Protein AF-A0A350C0P3-F1 (afdb_monomer)

Structure (mmCIF, N/CA/C/O backbone):
data_AF-A0A350C0P3-F1
#
_entry.id   AF-A0A350C0P3-F1
#
loop_
_atom_site.group_PDB
_atom_site.id
_atom_site.type_symbol
_atom_site.label_atom_id
_atom_site.label_alt_id
_atom_site.label_comp_id
_atom_site.label_asym_id
_atom_site.label_entity_id
_atom_site.label_seq_id
_atom_site.pdbx_PDB_ins_code
_atom_site.Cartn_x
_atom_site.Cartn_y
_atom_site.Cartn_z
_atom_site.occupancy
_atom_site.B_iso_or_equiv
_atom_site.auth_seq_id
_atom_site.auth_comp_id
_atom_site.auth_asym_id
_atom_site.auth_atom_id
_atom_site.pdbx_PDB_model_num
ATOM 1 N N . SER A 1 1 ? 28.991 -7.864 -13.607 1.00 56.03 1 SER A N 1
ATOM 2 C CA . SER A 1 1 ? 28.189 -8.513 -14.658 1.00 56.03 1 SER A CA 1
ATOM 3 C C . SER A 1 1 ? 27.712 -7.435 -15.604 1.00 56.03 1 SER A C 1
ATOM 5 O O . SER A 1 1 ? 27.526 -6.303 -15.174 1.00 56.03 1 SER A O 1
ATOM 7 N N . VAL A 1 2 ? 27.603 -7.758 -16.884 1.00 75.19 2 VAL A N 1
ATOM 8 C CA . VAL A 1 2 ? 26.940 -6.905 -17.870 1.00 75.19 2 VAL A CA 1
ATOM 9 C C . VAL A 1 2 ? 25.458 -7.288 -17.847 1.00 75.19 2 VAL A C 1
ATOM 11 O O . VAL A 1 2 ? 25.160 -8.467 -17.668 1.00 75.19 2 VAL A O 1
ATOM 14 N N . PHE A 1 3 ? 24.547 -6.317 -17.932 1.00 84.81 3 PHE A N 1
ATOM 15 C CA . PHE A 1 3 ? 23.130 -6.620 -18.132 1.00 84.81 3 PHE A CA 1
ATOM 16 C C . PHE A 1 3 ? 22.955 -7.068 -19.587 1.00 84.81 3 PHE A C 1
ATOM 18 O O . PHE A 1 3 ? 23.302 -6.320 -20.495 1.00 84.81 3 PHE A O 1
ATOM 25 N N . ASP A 1 4 ? 22.512 -8.304 -19.780 1.00 87.44 4 ASP A N 1
ATOM 26 C CA . ASP A 1 4 ? 22.190 -8.919 -21.070 1.00 87.44 4 ASP A CA 1
ATOM 27 C C . ASP A 1 4 ? 20.901 -9.715 -20.845 1.00 87.44 4 ASP A C 1
ATOM 29 O O . ASP A 1 4 ? 20.909 -10.798 -20.259 1.00 87.44 4 ASP A O 1
ATOM 33 N N . LYS A 1 5 ? 19.773 -9.089 -21.176 1.00 87.81 5 LYS A N 1
ATOM 34 C CA . LYS A 1 5 ? 18.419 -9.628 -21.042 1.00 87.81 5 LYS A CA 1
ATOM 35 C C . LYS A 1 5 ? 18.163 -10.718 -22.076 1.00 87.81 5 LYS A C 1
ATOM 37 O O . LYS A 1 5 ? 17.387 -11.628 -21.812 1.00 87.81 5 LYS A O 1
ATOM 42 N N . SER A 1 6 ? 18.770 -10.593 -23.255 1.00 84.44 6 SER A N 1
ATOM 43 C CA . SER A 1 6 ? 18.551 -11.499 -24.386 1.00 84.44 6 SER A CA 1
ATOM 44 C C . SER A 1 6 ? 19.429 -12.754 -24.370 1.00 84.44 6 SER A C 1
ATOM 46 O O . SER A 1 6 ? 19.166 -13.675 -25.142 1.00 84.44 6 SER A O 1
ATOM 48 N N . ASP A 1 7 ? 20.445 -12.787 -23.500 1.00 84.19 7 ASP A N 1
ATOM 49 C CA . ASP A 1 7 ? 21.479 -13.829 -23.430 1.00 84.19 7 ASP A CA 1
ATOM 50 C C . ASP A 1 7 ? 22.204 -14.021 -24.781 1.00 84.19 7 ASP A C 1
ATOM 52 O O . ASP A 1 7 ? 22.599 -15.125 -25.163 1.00 84.19 7 ASP A O 1
ATOM 56 N N . ASP A 1 8 ? 22.363 -12.932 -25.547 1.00 86.62 8 ASP A N 1
ATOM 57 C CA . ASP A 1 8 ? 23.000 -12.946 -26.871 1.00 86.62 8 ASP A CA 1
ATOM 58 C C . ASP A 1 8 ? 24.514 -12.653 -26.817 1.00 86.62 8 ASP A C 1
ATOM 60 O O . ASP A 1 8 ? 25.209 -12.663 -27.844 1.00 86.62 8 ASP A O 1
ATOM 64 N N . GLY A 1 9 ? 25.036 -12.407 -25.613 1.00 86.19 9 GLY A N 1
ATOM 65 C CA . GLY A 1 9 ? 26.424 -12.077 -25.334 1.00 86.19 9 GLY A CA 1
ATOM 66 C C . GLY A 1 9 ? 26.769 -10.601 -25.545 1.00 86.19 9 GLY A C 1
ATOM 67 O O . GLY A 1 9 ? 27.950 -10.243 -25.434 1.00 86.19 9 GLY A O 1
ATOM 68 N N . LYS A 1 10 ? 25.797 -9.737 -25.865 1.00 85.94 10 LYS A N 1
ATOM 69 C CA . LYS A 1 10 ? 25.976 -8.285 -25.977 1.00 85.94 10 LYS A CA 1
ATOM 70 C C . LYS A 1 10 ? 25.394 -7.577 -24.761 1.00 85.94 10 LYS A C 1
ATOM 72 O O . LYS A 1 10 ? 24.402 -7.971 -24.172 1.00 85.94 10 LYS A O 1
ATOM 77 N N . ALA A 1 11 ? 26.043 -6.477 -24.391 1.00 89.12 11 ALA A N 1
ATOM 78 C CA . ALA A 1 11 ? 25.538 -5.617 -23.336 1.00 89.12 11 ALA A CA 1
ATOM 79 C C . ALA A 1 11 ? 24.262 -4.901 -23.783 1.00 89.12 11 ALA A C 1
ATOM 81 O O . ALA A 1 11 ? 24.315 -4.102 -24.721 1.00 89.12 11 ALA A O 1
ATOM 82 N N . ASP A 1 12 ? 23.175 -5.103 -23.049 1.00 91.62 12 ASP A N 1
ATOM 83 C CA . ASP A 1 12 ? 22.030 -4.212 -23.095 1.00 91.62 12 ASP A CA 1
ATOM 84 C C . ASP A 1 12 ? 22.348 -2.920 -22.345 1.00 91.62 12 ASP A C 1
ATOM 86 O O . ASP A 1 12 ? 23.027 -2.894 -21.311 1.00 91.62 12 ASP A O 1
ATOM 90 N N . THR A 1 13 ? 21.825 -1.820 -22.870 1.00 93.44 13 THR A N 1
ATOM 91 C CA . THR A 1 13 ? 21.931 -0.515 -22.233 1.00 93.44 13 THR A CA 1
ATOM 92 C C . THR A 1 13 ? 20.590 -0.144 -21.625 1.00 93.44 13 THR A C 1
ATOM 94 O O . THR A 1 13 ? 19.616 0.056 -22.346 1.00 93.44 13 THR A O 1
ATOM 97 N N . LEU A 1 14 ? 20.559 -0.024 -20.299 1.00 94.88 14 LEU A N 1
ATOM 98 C CA . LEU A 1 14 ? 19.376 0.355 -19.537 1.00 94.88 14 LEU A CA 1
ATOM 99 C C . LEU A 1 14 ? 19.651 1.646 -18.761 1.00 94.88 14 LEU A C 1
ATOM 101 O O . LEU A 1 14 ? 20.549 1.696 -17.918 1.00 94.88 14 LEU A O 1
ATOM 105 N N . TYR A 1 15 ? 18.854 2.678 -19.026 1.00 95.56 15 TYR A N 1
ATOM 106 C CA . TYR A 1 15 ? 18.882 3.939 -18.294 1.00 95.56 15 TYR A CA 1
ATOM 107 C C . TYR A 1 15 ? 17.533 4.218 -17.645 1.00 95.56 15 TYR A C 1
ATOM 109 O O . TYR A 1 15 ? 16.479 3.958 -18.223 1.00 95.56 15 TYR A O 1
ATOM 117 N N . LEU A 1 16 ? 17.579 4.834 -16.467 1.00 97.12 16 LEU A N 1
ATOM 118 C CA . LEU A 1 16 ? 16.422 5.457 -15.847 1.00 97.12 16 LEU A CA 1
ATOM 119 C C . LEU A 1 16 ? 16.788 6.874 -15.425 1.00 97.12 16 LEU A C 1
ATOM 121 O O . LEU A 1 16 ? 17.809 7.086 -14.770 1.00 97.12 16 LEU A O 1
ATOM 125 N N . TYR A 1 17 ? 15.964 7.846 -15.806 1.00 97.06 17 TYR A N 1
ATOM 126 C CA . TYR A 1 17 ? 16.177 9.245 -15.448 1.00 97.06 17 TYR A CA 1
ATOM 127 C C . TYR A 1 17 ? 14.860 9.997 -15.260 1.00 97.06 17 TYR A C 1
ATOM 129 O O . TYR A 1 17 ? 13.889 9.794 -15.990 1.00 97.06 17 TYR A O 1
ATOM 137 N N . GLY A 1 18 ? 14.847 10.888 -14.270 1.00 96.50 18 GLY A N 1
ATOM 138 C CA . GLY A 1 18 ? 13.780 11.858 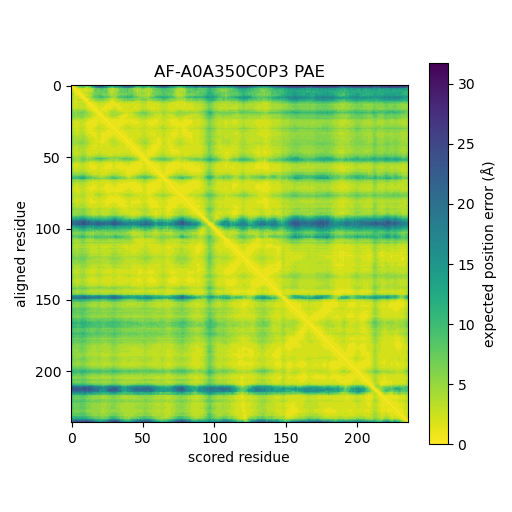-14.044 1.00 96.50 18 GLY A CA 1
ATOM 139 C C . GLY A 1 18 ? 14.079 13.199 -14.713 1.00 96.50 18 GLY A C 1
ATOM 140 O O . GLY A 1 18 ? 15.200 13.445 -15.159 1.00 96.50 18 GLY A O 1
ATOM 141 N N . ASN A 1 19 ? 13.086 14.083 -14.791 1.00 94.31 19 ASN A N 1
ATOM 142 C CA . ASN A 1 19 ? 13.316 15.488 -15.128 1.00 94.31 19 ASN A CA 1
ATOM 143 C C . ASN A 1 19 ? 13.421 16.371 -13.876 1.00 94.31 19 ASN A C 1
ATOM 145 O O . ASN A 1 19 ? 12.895 16.033 -12.822 1.00 94.31 19 ASN A O 1
ATOM 149 N N . ASP A 1 20 ? 14.004 17.560 -14.033 1.00 91.50 20 ASP A N 1
ATOM 150 C CA . ASP A 1 20 ? 14.189 18.527 -12.937 1.00 91.50 20 ASP A CA 1
ATOM 151 C C . ASP A 1 20 ? 12.878 19.014 -12.298 1.00 91.50 20 ASP A C 1
ATOM 153 O O . ASP A 1 20 ? 12.891 19.577 -11.209 1.00 91.50 20 ASP A O 1
ATOM 157 N N . LYS A 1 21 ? 11.740 18.837 -12.982 1.00 94.25 21 LYS A N 1
ATOM 158 C CA . LYS A 1 21 ? 10.421 19.212 -12.455 1.00 94.25 21 LYS A CA 1
ATOM 159 C C . LYS A 1 21 ? 9.830 18.178 -11.498 1.00 94.25 21 LYS A C 1
ATOM 161 O O . LYS A 1 21 ? 8.831 18.498 -10.866 1.00 94.25 21 LYS A O 1
ATOM 166 N N . GLY A 1 22 ? 10.381 16.964 -11.444 1.00 95.38 22 GLY A N 1
ATOM 167 C CA . GLY A 1 22 ? 9.820 15.891 -10.625 1.00 95.38 22 GLY A CA 1
ATOM 168 C C . GLY A 1 22 ? 8.439 15.422 -11.093 1.00 95.38 22 GLY A C 1
ATOM 169 O O . GLY A 1 22 ? 7.614 15.053 -10.271 1.00 95.38 22 GLY A O 1
ATOM 170 N N . ASP A 1 23 ? 8.135 15.486 -12.397 1.00 97.00 23 ASP A N 1
ATOM 171 C CA . ASP A 1 23 ? 6.809 15.118 -12.942 1.00 97.00 23 ASP A CA 1
ATOM 172 C C . ASP A 1 23 ? 6.860 14.027 -14.028 1.00 97.00 23 ASP A C 1
ATOM 174 O O . ASP A 1 23 ? 5.839 13.648 -14.619 1.00 97.00 23 ASP A O 1
ATOM 178 N N . ARG A 1 24 ? 8.065 13.529 -14.326 1.00 97.44 24 ARG A N 1
ATOM 179 C CA . ARG A 1 24 ? 8.306 12.518 -15.352 1.00 97.44 24 ARG A CA 1
ATOM 180 C C . ARG A 1 24 ? 9.533 11.659 -15.060 1.00 97.44 24 ARG A C 1
ATOM 182 O O . ARG A 1 24 ? 10.626 12.199 -14.896 1.00 97.44 24 ARG A O 1
ATOM 189 N N . ILE A 1 25 ? 9.371 10.340 -15.151 1.00 98.38 25 ILE A N 1
ATOM 190 C CA . ILE A 1 25 ? 10.465 9.357 -15.191 1.00 98.38 25 ILE A CA 1
ATOM 191 C C . ILE A 1 25 ? 10.468 8.677 -16.563 1.00 98.38 25 ILE A C 1
ATOM 193 O O . ILE A 1 25 ? 9.419 8.417 -17.150 1.00 98.38 25 ILE A O 1
ATOM 197 N N . THR A 1 26 ? 11.656 8.460 -17.123 1.00 98.50 26 THR A N 1
ATOM 198 C CA . THR A 1 26 ? 11.857 7.745 -18.388 1.00 98.50 26 THR A CA 1
ATOM 199 C C . THR A 1 26 ? 12.719 6.517 -18.149 1.00 98.50 26 THR A C 1
ATOM 201 O O . THR A 1 26 ? 13.788 6.633 -17.551 1.00 98.50 26 THR A O 1
ATOM 204 N N . VAL A 1 27 ? 12.252 5.370 -18.639 1.00 98.44 27 VAL A N 1
ATOM 205 C CA . VAL A 1 27 ? 13.041 4.141 -18.771 1.00 98.44 27 VAL A CA 1
ATOM 206 C C . VAL A 1 27 ? 13.432 3.998 -20.231 1.00 98.44 27 VAL A C 1
ATOM 208 O O . VAL A 1 27 ? 12.575 4.086 -21.109 1.00 98.44 27 VAL A O 1
ATOM 211 N N . GLU A 1 28 ? 14.721 3.813 -20.485 1.00 97.88 28 GLU A N 1
ATOM 212 C CA . GLU A 1 28 ? 15.280 3.657 -21.822 1.00 97.88 28 GLU A CA 1
ATOM 213 C C . GLU A 1 28 ? 16.064 2.349 -21.910 1.00 97.88 28 GLU A C 1
ATOM 215 O O . GLU A 1 28 ? 17.042 2.173 -21.183 1.00 97.88 28 GLU A O 1
ATOM 220 N N . LEU A 1 29 ? 15.630 1.452 -22.795 1.00 97.19 29 LEU A N 1
ATOM 221 C CA . LEU A 1 29 ? 16.256 0.163 -23.077 1.00 97.19 29 LEU A CA 1
ATOM 222 C C . LEU A 1 29 ? 16.726 0.171 -24.531 1.00 97.19 29 LEU A C 1
ATOM 224 O O . LEU A 1 29 ? 15.917 0.297 -25.443 1.00 97.19 29 LEU A O 1
ATOM 228 N N . ASN A 1 30 ? 18.038 0.082 -24.758 1.00 95.44 30 ASN A N 1
ATOM 229 C CA . ASN A 1 30 ? 18.641 0.042 -26.098 1.00 95.44 30 ASN A CA 1
ATOM 230 C C . ASN A 1 30 ? 18.183 1.172 -27.050 1.00 95.44 30 ASN A C 1
ATOM 232 O O . ASN A 1 30 ? 18.171 1.009 -28.267 1.00 95.44 30 ASN A O 1
ATOM 236 N N . GLY A 1 31 ? 17.841 2.339 -26.492 1.00 96.19 31 GLY A N 1
ATOM 237 C CA . GLY A 1 31 ? 17.364 3.518 -27.225 1.00 96.19 31 GLY A CA 1
ATOM 238 C C . GLY A 1 31 ? 15.839 3.652 -27.311 1.00 96.19 31 GLY A C 1
ATOM 239 O O . GLY A 1 31 ? 15.352 4.760 -27.555 1.00 96.19 31 GLY A O 1
ATOM 240 N N . GLU A 1 32 ? 15.089 2.581 -27.042 1.00 98.06 32 GLU A N 1
ATOM 241 C CA . GLU A 1 32 ? 13.626 2.588 -26.942 1.00 98.06 32 GLU A CA 1
ATOM 242 C C . GLU A 1 32 ? 13.173 3.083 -25.567 1.00 98.06 32 GLU A C 1
ATOM 244 O O . GLU A 1 32 ? 13.842 2.837 -24.564 1.00 98.06 32 GLU A O 1
ATOM 249 N N . LYS A 1 33 ? 12.052 3.817 -25.498 1.00 98.19 33 LYS A N 1
ATOM 250 C CA . LYS A 1 33 ? 11.693 4.603 -24.301 1.00 98.19 33 LYS A CA 1
ATOM 251 C C . LYS A 1 33 ? 10.256 4.405 -23.845 1.00 98.19 33 LYS A C 1
ATOM 253 O O . LYS A 1 33 ? 9.324 4.513 -24.635 1.00 98.19 33 LYS A O 1
ATOM 258 N N . ALA A 1 34 ? 10.095 4.302 -22.531 1.00 98.56 34 ALA A N 1
ATOM 259 C CA . ALA A 1 34 ? 8.829 4.410 -21.824 1.00 98.56 34 ALA A CA 1
ATOM 260 C C . ALA A 1 34 ? 8.848 5.652 -20.943 1.00 98.56 34 ALA A C 1
ATOM 262 O O . ALA A 1 34 ? 9.838 5.928 -20.264 1.00 98.56 34 ALA A O 1
ATOM 263 N N . VAL A 1 35 ? 7.743 6.392 -20.922 1.00 98.50 35 VAL A N 1
ATOM 264 C CA . VAL A 1 35 ? 7.625 7.627 -20.145 1.00 98.50 35 VAL A CA 1
ATOM 265 C C . VAL A 1 35 ? 6.449 7.519 -19.186 1.00 98.50 35 VAL A C 1
ATOM 267 O O . VAL A 1 35 ? 5.298 7.550 -19.618 1.00 98.50 35 VAL A O 1
ATOM 270 N N . GLY A 1 36 ? 6.739 7.469 -17.888 1.00 98.19 36 GLY A N 1
ATOM 271 C CA . GLY A 1 36 ? 5.747 7.651 -16.835 1.00 98.19 36 GLY A CA 1
ATOM 272 C C . GLY A 1 36 ? 5.627 9.123 -16.450 1.00 98.19 36 GLY A C 1
ATOM 273 O O . GLY A 1 36 ? 6.625 9.846 -16.383 1.00 98.19 36 GLY A O 1
ATOM 274 N N . ARG A 1 37 ? 4.396 9.591 -16.227 1.00 97.81 37 ARG A N 1
ATOM 275 C CA . ARG A 1 37 ? 4.091 10.971 -15.819 1.00 97.81 37 ARG A CA 1
ATOM 276 C C . ARG A 1 37 ? 3.338 10.959 -14.499 1.00 97.81 37 ARG A C 1
ATOM 278 O O . ARG A 1 37 ? 2.171 10.584 -14.465 1.00 97.81 37 ARG A O 1
ATOM 285 N N . PHE A 1 38 ? 4.025 11.350 -13.440 1.00 96.50 38 PHE A N 1
ATOM 286 C CA . PHE A 1 38 ? 3.539 11.380 -12.066 1.00 96.50 38 PHE A CA 1
ATOM 287 C C . PHE A 1 38 ? 4.499 12.237 -11.238 1.00 96.50 38 PHE A C 1
ATOM 289 O O . PHE A 1 38 ? 5.654 12.416 -11.625 1.00 96.50 38 PHE A O 1
ATOM 296 N N . ILE A 1 39 ? 4.013 12.776 -10.123 1.00 96.12 39 ILE A N 1
ATOM 297 C CA . ILE A 1 39 ? 4.804 13.638 -9.239 1.00 96.12 39 ILE A CA 1
ATOM 298 C C . ILE A 1 39 ? 5.762 12.779 -8.412 1.00 96.12 39 ILE A C 1
ATOM 300 O O . ILE A 1 39 ? 5.382 11.695 -7.981 1.00 96.12 39 ILE A O 1
ATOM 304 N N . PHE A 1 40 ? 6.985 13.250 -8.196 1.00 96.56 40 PHE A N 1
ATOM 305 C CA . PHE A 1 40 ? 7.958 12.683 -7.267 1.00 96.56 40 PHE A CA 1
ATOM 306 C C . PHE A 1 40 ? 8.981 13.750 -6.854 1.00 96.56 40 PHE A C 1
ATOM 308 O O . PHE A 1 40 ? 9.329 14.629 -7.640 1.00 96.56 40 PHE A O 1
ATOM 315 N N . ASN A 1 41 ? 9.518 13.622 -5.644 1.00 95.62 41 ASN A N 1
ATOM 316 C CA . ASN A 1 41 ? 10.611 14.453 -5.130 1.00 95.62 41 ASN A CA 1
ATOM 317 C C . ASN A 1 41 ? 11.972 13.760 -5.278 1.00 95.62 41 ASN A C 1
ATOM 319 O O . ASN A 1 41 ? 12.995 14.399 -5.520 1.00 95.62 41 ASN A O 1
ATOM 323 N N . GLY A 1 42 ? 11.984 12.434 -5.172 1.00 94.81 42 GLY A N 1
ATOM 324 C CA . GLY A 1 42 ? 13.147 11.583 -5.380 1.00 94.81 42 GLY A CA 1
ATOM 325 C C . GLY A 1 42 ? 12.713 10.205 -5.859 1.00 94.81 42 GLY A C 1
ATOM 326 O O . GLY A 1 42 ? 11.536 9.852 -5.773 1.00 94.81 42 GLY A O 1
ATOM 327 N N . PHE A 1 43 ? 13.652 9.427 -6.395 1.00 96.06 43 PHE A N 1
ATOM 328 C CA . PHE A 1 43 ? 13.359 8.068 -6.829 1.00 96.06 43 PHE A CA 1
ATOM 329 C C . PHE A 1 43 ? 14.541 7.120 -6.642 1.00 96.06 43 PHE A C 1
ATOM 331 O O . PHE A 1 43 ? 15.701 7.530 -6.694 1.00 96.06 43 PHE A O 1
ATOM 338 N N . MET A 1 44 ? 14.234 5.836 -6.478 1.00 95.00 44 MET A N 1
ATOM 339 C CA . MET A 1 44 ? 15.208 4.754 -6.430 1.00 95.00 44 MET A CA 1
ATOM 340 C C . MET A 1 44 ? 14.705 3.558 -7.253 1.00 95.00 44 MET A C 1
ATOM 342 O O . MET A 1 44 ? 13.629 3.032 -6.960 1.00 95.00 44 MET A O 1
ATOM 346 N N . PRO A 1 45 ? 15.441 3.145 -8.302 1.00 95.06 45 PRO A N 1
ATOM 347 C CA . PRO A 1 45 ? 15.029 2.053 -9.172 1.00 95.06 45 PRO A CA 1
ATOM 348 C C . PRO A 1 45 ? 15.477 0.685 -8.649 1.00 95.06 45 PRO A C 1
ATOM 350 O O . PRO A 1 45 ? 16.574 0.538 -8.109 1.00 95.06 45 PRO A O 1
ATOM 353 N N . TYR A 1 46 ? 14.661 -0.328 -8.917 1.00 94.38 46 TYR A N 1
ATOM 354 C CA . TYR A 1 46 ? 14.913 -1.729 -8.607 1.00 94.38 46 TYR A CA 1
ATOM 355 C C . TYR A 1 46 ? 14.592 -2.582 -9.827 1.00 94.38 46 TYR A C 1
ATOM 357 O O . TYR A 1 46 ? 13.483 -2.526 -10.356 1.00 94.38 46 TYR A O 1
ATOM 365 N N . LEU A 1 47 ? 15.567 -3.376 -10.266 1.00 93.88 47 LEU A N 1
ATOM 366 C CA . LEU A 1 47 ? 15.342 -4.403 -11.274 1.00 93.88 47 LEU A CA 1
ATOM 367 C C . LEU A 1 47 ? 14.694 -5.614 -10.602 1.00 93.88 47 LEU A C 1
ATOM 369 O O . LEU A 1 47 ? 15.286 -6.213 -9.705 1.00 93.88 47 LEU A O 1
ATOM 373 N N . VAL A 1 48 ? 13.503 -5.973 -11.060 1.00 94.38 48 VAL A N 1
ATOM 374 C CA . VAL A 1 48 ? 12.750 -7.140 -10.606 1.00 94.38 48 VAL A CA 1
ATOM 375 C C . VAL A 1 48 ? 12.760 -8.163 -11.735 1.00 94.38 48 VAL A C 1
ATOM 377 O O . VAL A 1 48 ? 12.329 -7.862 -12.846 1.00 94.38 48 VAL A O 1
ATOM 380 N N . ARG A 1 49 ? 13.275 -9.364 -11.457 1.00 92.81 49 ARG A N 1
ATOM 381 C CA . ARG A 1 49 ? 13.281 -10.487 -12.402 1.00 92.81 49 ARG A CA 1
ATOM 382 C C . ARG A 1 49 ? 12.461 -11.632 -11.832 1.00 92.81 49 ARG A C 1
ATOM 384 O O . ARG A 1 49 ? 12.879 -12.205 -10.831 1.00 92.81 49 ARG A O 1
ATOM 391 N N . THR A 1 50 ? 11.347 -11.973 -12.465 1.00 93.00 50 THR A N 1
ATOM 392 C CA . THR A 1 50 ? 10.487 -13.090 -12.056 1.00 93.00 50 THR A CA 1
ATOM 393 C C . THR A 1 50 ? 11.053 -14.438 -12.523 1.00 93.00 50 THR A C 1
ATOM 395 O O . THR A 1 50 ? 11.950 -14.512 -13.369 1.00 93.00 50 THR A O 1
ATOM 398 N N . ALA A 1 51 ? 10.562 -15.535 -11.936 1.00 88.81 51 ALA A N 1
ATOM 399 C CA . ALA A 1 51 ? 11.044 -16.888 -12.231 1.00 88.81 51 ALA A CA 1
ATOM 400 C C . ALA A 1 51 ? 10.739 -17.352 -13.669 1.00 88.81 51 ALA A C 1
ATOM 402 O O . ALA A 1 51 ? 11.460 -18.187 -14.207 1.00 88.81 51 ALA A O 1
ATOM 403 N N . ASP A 1 52 ? 9.693 -16.802 -14.284 1.00 88.19 52 ASP A N 1
ATOM 404 C CA . ASP A 1 52 ? 9.309 -16.980 -15.688 1.00 88.19 52 ASP A CA 1
ATOM 405 C C . ASP A 1 52 ? 10.021 -15.996 -16.635 1.00 88.19 52 ASP A C 1
ATOM 407 O O . ASP A 1 52 ? 9.582 -15.791 -17.761 1.00 88.19 52 ASP A O 1
ATOM 411 N N . GLU A 1 53 ? 11.139 -15.419 -16.183 1.00 85.81 53 GLU A N 1
ATOM 412 C CA . GLU A 1 53 ? 11.996 -14.509 -16.951 1.00 85.81 53 GLU A CA 1
ATOM 413 C C . GLU A 1 53 ? 11.332 -13.187 -17.355 1.00 85.81 53 GLU A C 1
ATOM 415 O O . GLU A 1 53 ? 11.812 -12.502 -18.255 1.00 85.81 53 GLU A O 1
ATOM 420 N N . GLY A 1 54 ? 10.280 -12.775 -16.645 1.00 92.00 54 GLY A N 1
ATOM 421 C CA . GLY A 1 54 ? 9.779 -11.408 -16.707 1.00 92.00 54 GLY A CA 1
ATOM 422 C C . GLY A 1 54 ? 10.792 -10.429 -16.113 1.00 92.00 54 GLY A C 1
ATOM 423 O O . GLY A 1 54 ? 11.429 -10.705 -15.092 1.00 92.00 54 GLY A O 1
ATOM 424 N N . TYR A 1 55 ? 10.949 -9.273 -16.754 1.00 94.88 55 TYR A N 1
ATOM 425 C CA . TYR A 1 55 ? 11.831 -8.198 -16.315 1.00 94.88 55 TYR A CA 1
ATOM 426 C C . TYR A 1 55 ? 11.037 -6.905 -16.152 1.00 94.88 55 TYR A C 1
ATOM 428 O O . TYR A 1 55 ? 10.480 -6.371 -17.111 1.00 94.88 55 TYR A O 1
ATOM 436 N N . TYR A 1 56 ? 11.057 -6.363 -14.938 1.00 96.81 56 TYR A N 1
ATOM 437 C CA . TYR A 1 56 ? 10.348 -5.143 -14.575 1.00 96.81 56 TYR A CA 1
ATOM 438 C C . TYR A 1 56 ? 11.275 -4.179 -13.840 1.00 96.81 56 TYR A C 1
ATOM 440 O O . TYR A 1 56 ? 12.234 -4.587 -13.182 1.00 96.81 56 TYR A O 1
ATOM 448 N N . ILE A 1 57 ? 10.968 -2.886 -13.915 1.00 97.12 57 ILE A N 1
ATOM 449 C CA . ILE A 1 57 ? 11.600 -1.861 -13.086 1.00 97.12 57 ILE A CA 1
ATOM 450 C C . ILE A 1 57 ? 10.563 -1.310 -12.123 1.00 97.12 57 ILE A C 1
ATOM 452 O O . ILE A 1 57 ? 9.618 -0.636 -12.534 1.00 97.12 57 ILE A O 1
ATOM 456 N N . TYR A 1 58 ? 10.766 -1.576 -10.838 1.00 97.56 58 TYR A N 1
ATOM 457 C CA . TYR A 1 58 ? 10.006 -0.949 -9.766 1.00 97.56 58 TYR A CA 1
ATOM 458 C C . TYR A 1 58 ? 10.770 0.286 -9.319 1.00 97.56 58 TYR A C 1
ATOM 460 O O . TYR A 1 58 ? 11.952 0.218 -8.990 1.00 97.56 58 TYR A O 1
ATOM 468 N N . VAL A 1 59 ? 10.106 1.429 -9.313 1.00 97.44 59 VAL A N 1
ATOM 469 C CA . VAL A 1 59 ? 10.704 2.703 -8.936 1.00 97.44 59 VAL A CA 1
ATOM 470 C C . VAL A 1 59 ? 10.005 3.183 -7.682 1.00 97.44 59 VAL A C 1
ATOM 472 O O . VAL A 1 59 ? 8.851 3.605 -7.742 1.00 97.44 59 VAL A O 1
ATOM 475 N N . LEU A 1 60 ? 10.705 3.117 -6.552 1.00 96.38 60 LEU A N 1
ATOM 476 C CA . LEU A 1 60 ? 10.238 3.759 -5.333 1.00 96.38 60 LEU A CA 1
ATOM 477 C C . LEU A 1 60 ? 10.385 5.265 -5.511 1.00 96.38 60 LEU A C 1
ATOM 479 O O . LEU A 1 60 ? 11.490 5.741 -5.771 1.00 96.38 60 LEU A O 1
ATOM 483 N N . CYS A 1 61 ? 9.296 6.000 -5.356 1.00 96.75 61 CYS A N 1
ATOM 484 C CA . CYS A 1 61 ? 9.264 7.449 -5.451 1.00 96.75 61 CYS A CA 1
ATOM 485 C C . CYS A 1 61 ? 8.835 8.043 -4.114 1.00 96.75 61 CYS A C 1
ATOM 487 O O . CYS A 1 61 ? 7.823 7.622 -3.558 1.00 96.75 61 CYS A O 1
ATOM 489 N N . SER A 1 62 ? 9.573 9.043 -3.635 1.00 95.00 62 SER A N 1
ATOM 490 C CA . SER A 1 62 ? 9.136 9.860 -2.504 1.00 95.00 62 SER A CA 1
ATOM 491 C C . SER A 1 62 ? 8.261 11.015 -2.980 1.00 95.00 62 SER A C 1
ATOM 493 O O . SER A 1 62 ? 8.446 11.547 -4.080 1.00 95.00 62 SER A O 1
ATOM 495 N N . LEU A 1 63 ? 7.316 11.407 -2.139 1.00 93.06 63 LEU A N 1
ATOM 496 C CA . LEU A 1 63 ? 6.402 12.528 -2.317 1.00 93.06 63 LEU A CA 1
ATOM 497 C C . LEU A 1 63 ? 6.584 13.522 -1.160 1.00 93.06 63 LEU A C 1
ATOM 499 O O . LEU A 1 63 ? 7.520 13.411 -0.365 1.00 93.06 63 LEU A O 1
ATOM 503 N N . ASP A 1 64 ? 5.734 14.543 -1.106 1.00 88.94 64 ASP A N 1
ATOM 504 C CA . ASP A 1 64 ? 5.654 15.432 0.054 1.00 88.94 64 ASP A CA 1
ATOM 505 C C . ASP A 1 64 ? 5.109 14.674 1.275 1.00 88.94 64 ASP A C 1
ATOM 507 O O . ASP A 1 64 ? 4.421 13.665 1.124 1.00 88.94 64 ASP A O 1
ATOM 511 N N . ASN A 1 65 ? 5.392 15.178 2.480 1.00 84.25 65 ASN A N 1
ATOM 512 C CA . ASN A 1 65 ? 4.939 14.606 3.757 1.00 84.25 65 ASN A CA 1
ATOM 513 C C . ASN A 1 65 ? 5.313 13.122 3.948 1.00 84.25 65 ASN A C 1
ATOM 515 O O . ASN A 1 65 ? 4.533 12.357 4.504 1.00 84.25 65 ASN A O 1
ATOM 519 N N . ASP A 1 66 ? 6.496 12.728 3.464 1.00 82.12 66 ASP A N 1
ATOM 520 C CA . ASP A 1 66 ? 7.057 11.372 3.564 1.00 82.12 66 ASP A CA 1
ATOM 521 C C . ASP A 1 66 ? 6.211 10.261 2.915 1.00 82.12 66 ASP A C 1
ATOM 523 O O . ASP A 1 66 ? 6.523 9.080 3.063 1.00 82.12 66 ASP A O 1
ATOM 527 N N . TYR A 1 67 ? 5.192 10.623 2.127 1.00 89.50 67 TYR A N 1
ATOM 528 C CA . TYR A 1 67 ? 4.430 9.660 1.342 1.00 89.50 67 TYR A CA 1
ATOM 529 C C . TYR A 1 67 ? 5.316 8.996 0.286 1.00 89.50 67 TYR A C 1
ATOM 531 O O . TYR A 1 67 ? 6.201 9.613 -0.317 1.00 89.50 67 TYR A O 1
ATOM 539 N N . GLU A 1 68 ? 5.028 7.731 0.008 1.00 94.75 68 GLU A N 1
ATOM 540 C CA . GLU A 1 68 ? 5.717 6.954 -1.016 1.00 94.75 68 GLU A CA 1
ATOM 541 C C . GLU A 1 68 ? 4.737 6.443 -2.073 1.00 94.75 68 GLU A C 1
ATOM 543 O O . GLU A 1 68 ? 3.530 6.315 -1.854 1.00 94.75 68 GLU A O 1
ATOM 548 N N . GLN A 1 69 ? 5.260 6.153 -3.257 1.00 97.06 69 GLN A N 1
ATOM 549 C CA . GLN A 1 69 ? 4.540 5.426 -4.296 1.00 97.06 69 GLN A CA 1
ATOM 550 C C . GLN A 1 69 ? 5.511 4.560 -5.097 1.00 97.06 69 GLN A C 1
ATOM 552 O O . GLN A 1 69 ? 6.704 4.861 -5.184 1.00 97.06 69 GLN A O 1
ATOM 557 N N . ILE A 1 70 ? 4.994 3.516 -5.739 1.00 97.62 70 ILE A N 1
ATOM 558 C CA . ILE A 1 70 ? 5.782 2.641 -6.611 1.00 97.62 70 ILE A CA 1
ATOM 559 C C . ILE A 1 70 ? 5.309 2.818 -8.046 1.00 97.62 70 ILE A C 1
ATOM 561 O O . ILE A 1 70 ? 4.168 2.497 -8.370 1.00 97.62 70 ILE A O 1
ATOM 565 N N . ALA A 1 71 ? 6.189 3.308 -8.915 1.00 98.31 71 ALA A N 1
ATOM 566 C CA . ALA A 1 71 ? 5.966 3.314 -10.355 1.00 98.31 71 ALA A CA 1
ATOM 567 C C . ALA A 1 71 ? 6.563 2.056 -10.992 1.00 98.31 71 ALA A C 1
ATOM 569 O O . ALA A 1 71 ? 7.661 1.637 -10.625 1.00 98.31 71 ALA A O 1
ATOM 570 N N . VAL A 1 72 ? 5.861 1.471 -11.959 1.00 98.50 72 VAL A N 1
ATOM 571 C CA . VAL A 1 72 ? 6.237 0.183 -12.551 1.00 98.50 72 VAL A CA 1
ATOM 572 C C . VAL A 1 72 ? 6.410 0.311 -14.059 1.00 98.50 72 VAL A C 1
ATOM 574 O O . VAL A 1 72 ? 5.572 0.899 -14.750 1.00 98.50 72 VAL A O 1
ATOM 577 N N . TYR A 1 73 ? 7.500 -0.261 -14.564 1.00 98.62 73 TYR A N 1
ATOM 578 C CA . TYR A 1 73 ? 7.782 -0.385 -15.989 1.00 98.62 73 TYR A CA 1
ATOM 579 C C . TYR A 1 73 ? 8.029 -1.844 -16.357 1.00 98.62 73 TYR A C 1
ATOM 581 O O . TYR A 1 73 ? 8.768 -2.540 -15.664 1.00 98.62 73 TYR A O 1
ATOM 589 N N . ASP A 1 74 ? 7.450 -2.270 -17.469 1.00 98.12 74 ASP A N 1
ATOM 590 C CA . ASP A 1 74 ? 7.742 -3.531 -18.137 1.00 98.12 74 ASP A CA 1
ATOM 591 C C . ASP A 1 74 ? 8.905 -3.329 -19.112 1.00 98.12 74 ASP A C 1
ATOM 593 O O . ASP A 1 74 ? 8.895 -2.385 -19.908 1.00 98.12 74 ASP A O 1
ATOM 597 N N . ILE A 1 75 ? 9.919 -4.190 -19.026 1.00 97.12 75 ILE A N 1
ATOM 598 C CA . ILE A 1 75 ? 11.067 -4.214 -19.938 1.00 97.12 75 ILE A CA 1
ATOM 599 C C . ILE A 1 75 ? 11.283 -5.612 -20.549 1.00 97.12 75 ILE A C 1
ATOM 601 O O . ILE A 1 75 ? 12.389 -5.931 -20.991 1.00 97.12 75 ILE A O 1
ATOM 605 N N . CYS A 1 76 ? 10.251 -6.462 -20.550 1.00 94.56 76 CYS A N 1
ATOM 606 C CA . CYS A 1 76 ? 10.296 -7.809 -21.119 1.00 94.56 76 CYS A CA 1
ATOM 607 C C . CYS A 1 76 ? 10.548 -7.766 -22.629 1.00 94.56 76 CYS A C 1
ATOM 609 O O . CYS A 1 76 ? 11.372 -8.526 -23.139 1.00 94.56 76 CYS A O 1
ATOM 611 N N . GLU A 1 77 ? 9.899 -6.838 -23.329 1.00 94.00 77 GLU A N 1
ATOM 612 C CA . GLU A 1 77 ? 10.015 -6.651 -24.778 1.00 94.00 77 GLU A CA 1
ATOM 613 C C . GLU A 1 77 ? 11.125 -5.652 -25.159 1.00 94.00 77 GLU A C 1
ATOM 615 O O . GLU A 1 77 ? 11.768 -5.048 -24.301 1.00 94.00 77 GLU A O 1
ATOM 620 N N . GLU A 1 78 ? 11.380 -5.479 -26.463 1.00 92.75 78 GLU A N 1
ATOM 621 C CA . GLU A 1 78 ? 12.363 -4.501 -26.968 1.00 92.75 78 GLU A CA 1
ATOM 622 C C . GLU A 1 78 ? 11.989 -3.058 -26.598 1.00 92.75 78 GLU A C 1
ATOM 624 O O . GLU A 1 78 ? 12.851 -2.261 -26.226 1.00 92.75 78 GLU A O 1
ATOM 629 N N . THR A 1 79 ? 10.697 -2.729 -26.680 1.00 96.56 79 THR A N 1
ATOM 630 C CA . THR A 1 79 ? 10.171 -1.421 -26.291 1.00 96.56 79 THR A CA 1
ATOM 631 C C . THR A 1 79 ? 9.616 -1.496 -24.869 1.00 96.56 79 THR A C 1
ATOM 633 O O . THR A 1 79 ? 8.642 -2.217 -24.645 1.00 96.56 79 THR A O 1
ATOM 636 N N . PRO A 1 80 ? 10.171 -0.736 -23.909 1.00 98.19 80 PRO A N 1
ATOM 637 C CA . PRO A 1 80 ? 9.653 -0.723 -22.550 1.00 98.19 80 PRO A CA 1
ATOM 638 C C . PRO A 1 80 ? 8.255 -0.088 -22.491 1.00 98.19 80 PRO A C 1
ATOM 640 O O . PRO A 1 80 ? 7.901 0.764 -23.314 1.00 98.19 80 PRO A O 1
ATOM 643 N N . VAL A 1 81 ? 7.474 -0.439 -21.468 1.00 98.50 81 VAL A N 1
ATOM 644 C CA . VAL A 1 81 ? 6.110 0.071 -21.251 1.00 98.50 81 VAL A CA 1
ATOM 645 C C . VAL A 1 81 ? 5.959 0.578 -19.821 1.00 98.50 81 VAL A C 1
ATOM 647 O O . VAL A 1 81 ? 6.398 -0.058 -18.872 1.00 98.50 81 VAL A O 1
ATOM 650 N N . PHE A 1 82 ? 5.325 1.739 -19.646 1.00 98.69 82 PHE A N 1
ATOM 651 C CA . PHE A 1 82 ? 4.925 2.215 -18.322 1.00 98.69 82 PHE A CA 1
ATOM 652 C C . PHE A 1 82 ? 3.585 1.583 -17.935 1.00 98.69 82 PHE A C 1
ATOM 654 O O . PHE A 1 82 ? 2.595 1.786 -18.639 1.00 98.69 82 PHE A O 1
ATOM 661 N N . LEU A 1 83 ? 3.559 0.837 -16.831 1.00 98.56 83 LEU A N 1
ATOM 662 C CA . LEU A 1 83 ? 2.393 0.058 -16.405 1.00 98.56 83 LEU A CA 1
ATOM 663 C C . LEU A 1 83 ? 1.480 0.838 -15.455 1.00 98.56 83 LEU A C 1
ATOM 665 O O . LEU A 1 83 ? 0.259 0.730 -15.540 1.00 98.56 83 LEU A O 1
ATOM 669 N N . GLY A 1 84 ? 2.051 1.674 -14.587 1.00 98.44 84 GLY A N 1
ATOM 670 C CA . GLY A 1 84 ? 1.267 2.505 -13.681 1.00 98.44 84 GLY A CA 1
ATOM 671 C C . GLY A 1 84 ? 1.991 2.875 -12.395 1.00 98.44 84 GLY A C 1
ATOM 672 O O . GLY A 1 84 ? 3.205 2.705 -12.266 1.00 98.44 84 GLY A O 1
ATOM 673 N N . VAL A 1 85 ? 1.213 3.406 -11.450 1.00 98.19 85 VAL A N 1
ATOM 674 C CA . VAL A 1 85 ? 1.658 3.786 -10.106 1.00 98.19 85 VAL A CA 1
ATOM 675 C C . VAL A 1 85 ? 0.762 3.126 -9.066 1.00 98.19 85 VAL A C 1
ATOM 677 O O . VAL A 1 85 ? -0.461 3.160 -9.191 1.00 98.19 85 VAL A O 1
ATOM 680 N N . VAL A 1 86 ? 1.374 2.586 -8.017 1.00 96.81 86 VAL A N 1
ATOM 681 C CA . VAL A 1 86 ? 0.705 2.218 -6.768 1.00 96.81 86 VAL A CA 1
ATOM 682 C C . VAL A 1 86 ? 0.966 3.335 -5.759 1.00 96.81 86 VAL A C 1
ATOM 684 O O . VAL A 1 86 ? 2.088 3.493 -5.283 1.00 96.81 86 VAL A O 1
ATOM 687 N N . SER A 1 87 ? -0.049 4.160 -5.499 1.00 94.75 87 SER A N 1
ATOM 688 C CA . SER A 1 87 ? 0.051 5.333 -4.618 1.00 94.75 87 SER A CA 1
ATOM 689 C C . SER A 1 87 ? 0.045 4.966 -3.133 1.00 94.75 87 SER A C 1
ATOM 691 O O . SER A 1 87 ? -0.441 3.897 -2.757 1.00 94.75 87 SER A O 1
ATOM 693 N N . ASN A 1 88 ? 0.550 5.882 -2.297 1.00 93.00 88 ASN A N 1
ATOM 694 C CA . ASN A 1 88 ? 0.614 5.762 -0.834 1.00 93.00 88 ASN A CA 1
ATOM 695 C C . ASN A 1 88 ? 1.206 4.426 -0.383 1.00 93.00 88 ASN A C 1
ATOM 697 O O . ASN A 1 88 ? 0.712 3.809 0.554 1.00 93.00 88 ASN A O 1
ATOM 701 N N . THR A 1 89 ? 2.171 3.916 -1.143 1.00 94.62 89 THR A N 1
ATOM 702 C CA . THR A 1 89 ? 2.713 2.576 -0.981 1.00 94.62 89 THR A CA 1
ATOM 703 C C . THR A 1 89 ? 4.208 2.595 -1.238 1.00 94.62 89 THR A C 1
ATOM 705 O O . THR A 1 89 ? 4.667 3.104 -2.259 1.00 94.62 89 THR A O 1
ATOM 708 N N . GLY A 1 90 ? 4.960 1.993 -0.329 1.00 94.06 90 GLY A N 1
AT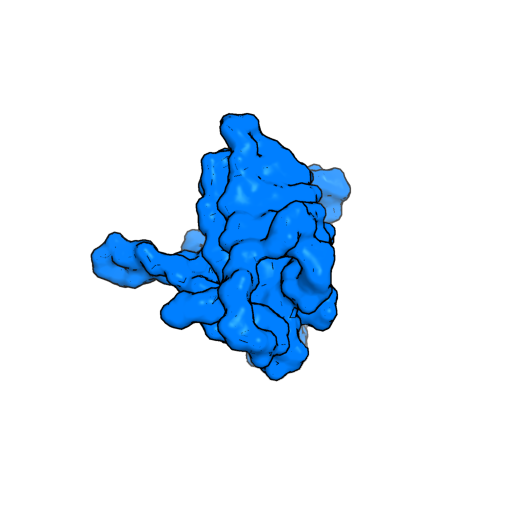OM 709 C CA . GLY A 1 90 ? 6.409 1.919 -0.379 1.00 94.06 90 GLY A CA 1
ATOM 710 C C . GLY A 1 90 ? 6.936 0.566 0.071 1.00 94.06 90 GLY A C 1
ATOM 711 O O . GLY A 1 90 ? 6.180 -0.356 0.387 1.00 94.06 90 GLY A O 1
ATOM 712 N N . PHE A 1 91 ? 8.257 0.432 0.081 1.00 92.00 91 PHE A N 1
ATOM 713 C CA . PHE A 1 91 ? 8.899 -0.761 0.626 1.00 92.00 91 PHE A CA 1
ATOM 714 C C . PHE A 1 91 ? 8.967 -0.679 2.145 1.00 92.00 91 PHE A C 1
ATOM 716 O O . PHE A 1 91 ? 9.202 0.390 2.705 1.00 92.00 91 PHE A O 1
ATOM 723 N N . MET A 1 92 ? 8.795 -1.827 2.796 1.00 88.06 92 MET A N 1
ATOM 724 C CA . MET A 1 92 ? 8.713 -1.906 4.248 1.00 88.06 92 MET A CA 1
ATOM 725 C C . MET A 1 92 ? 9.958 -1.343 4.936 1.00 88.06 92 MET A C 1
ATOM 727 O O . MET A 1 92 ? 11.092 -1.673 4.577 1.00 88.06 92 MET A O 1
ATOM 731 N N . TRP A 1 93 ? 9.717 -0.525 5.955 1.00 83.50 93 TRP A N 1
ATOM 732 C CA . TRP A 1 93 ? 10.723 -0.083 6.908 1.00 83.50 93 TRP A CA 1
ATOM 733 C C . TRP A 1 93 ? 10.768 -1.042 8.093 1.00 83.50 93 TRP A C 1
ATOM 735 O O . TRP A 1 93 ? 9.729 -1.425 8.625 1.00 83.50 93 TRP A O 1
ATOM 745 N N . ASP A 1 94 ? 11.974 -1.403 8.505 1.00 77.94 94 ASP A N 1
ATOM 746 C CA . ASP A 1 94 ? 12.245 -2.129 9.737 1.00 77.94 94 ASP A CA 1
ATOM 747 C C . ASP A 1 94 ? 13.130 -1.247 10.617 1.00 77.94 94 ASP A C 1
ATOM 749 O O . ASP A 1 94 ? 14.237 -0.870 10.222 1.00 77.94 94 ASP A O 1
ATOM 753 N N . ASN A 1 95 ? 12.607 -0.864 11.777 1.00 72.25 95 ASN A N 1
ATOM 754 C CA . ASN A 1 95 ? 13.336 -0.083 12.764 1.00 72.25 95 ASN A CA 1
ATOM 755 C C . ASN A 1 95 ? 13.787 -1.043 13.859 1.00 72.25 95 ASN A C 1
ATOM 757 O O . ASN A 1 95 ? 12.956 -1.570 14.599 1.00 72.25 95 ASN A O 1
ATOM 761 N N . SER A 1 96 ? 15.094 -1.276 13.963 1.00 65.62 96 SER A N 1
ATOM 762 C CA . SER A 1 96 ? 15.631 -2.073 15.063 1.00 65.62 96 SER A CA 1
ATOM 763 C C . SER A 1 96 ? 15.757 -1.236 16.342 1.00 65.62 96 SER A C 1
ATOM 765 O O . SER A 1 96 ? 15.816 -0.006 16.299 1.00 65.62 96 SER A O 1
ATOM 767 N N . GLU A 1 97 ? 15.843 -1.910 17.494 1.00 59.97 97 GLU A N 1
ATOM 768 C CA . GLU A 1 97 ? 16.025 -1.276 18.814 1.00 59.97 97 GLU A CA 1
ATOM 769 C C . GLU A 1 97 ? 17.299 -0.409 18.918 1.00 59.97 97 GLU A C 1
ATOM 771 O O . GLU A 1 97 ? 17.397 0.435 19.806 1.00 59.97 97 GLU A O 1
ATOM 776 N N . ASP A 1 98 ? 18.253 -0.576 17.996 1.00 68.38 98 ASP A N 1
ATOM 777 C CA . ASP A 1 98 ? 19.547 0.117 17.976 1.00 68.38 98 ASP A CA 1
ATOM 778 C C . ASP A 1 98 ? 19.537 1.434 17.169 1.00 68.38 98 ASP A C 1
ATOM 780 O O . ASP A 1 98 ? 20.594 1.909 16.751 1.00 68.38 98 ASP A O 1
ATOM 784 N N . ASP A 1 99 ? 18.360 2.026 16.931 1.00 69.44 99 ASP A N 1
ATOM 785 C CA . ASP A 1 99 ? 18.200 3.281 16.170 1.00 69.44 99 ASP A CA 1
ATOM 786 C C . ASP A 1 99 ? 18.681 3.151 14.705 1.00 69.44 99 ASP A C 1
ATOM 788 O O . ASP A 1 99 ? 19.146 4.100 14.067 1.00 69.44 99 ASP A O 1
ATOM 792 N N . VAL A 1 100 ? 18.596 1.929 14.161 1.00 70.38 100 VAL A N 1
ATOM 793 C CA . VAL A 1 100 ? 18.905 1.625 12.761 1.00 70.38 100 VAL A CA 1
ATOM 794 C C . VAL A 1 100 ? 17.600 1.422 12.003 1.00 70.38 100 VAL A C 1
ATOM 796 O O . VAL A 1 100 ? 16.893 0.435 12.205 1.00 70.38 100 VAL A O 1
ATOM 799 N N . SER A 1 101 ? 17.317 2.333 11.076 1.00 74.88 101 SER A N 1
ATOM 800 C CA . SER A 1 101 ? 16.238 2.172 10.102 1.00 74.88 101 SER A CA 1
ATOM 801 C C . SER A 1 101 ? 16.761 1.459 8.861 1.00 74.88 101 SER A C 1
ATOM 803 O O . SER A 1 101 ? 17.665 1.942 8.172 1.00 74.88 101 SER A O 1
ATOM 805 N N . MET A 1 102 ? 16.177 0.308 8.554 1.00 81.69 102 MET A N 1
ATOM 806 C CA . MET A 1 102 ? 16.454 -0.462 7.349 1.00 81.69 102 MET A CA 1
ATOM 807 C C . MET A 1 102 ? 15.230 -0.466 6.446 1.00 81.69 102 MET A C 1
ATOM 809 O O . MET A 1 102 ? 14.095 -0.483 6.909 1.00 81.69 102 MET A O 1
ATOM 813 N N . ARG A 1 103 ? 15.462 -0.495 5.135 1.00 86.19 103 ARG A N 1
ATOM 814 C CA . ARG A 1 103 ? 14.407 -0.754 4.157 1.00 86.19 103 ARG A CA 1
ATOM 815 C C . ARG A 1 103 ? 14.548 -2.176 3.642 1.00 86.19 103 ARG A C 1
ATOM 817 O O . ARG A 1 103 ? 15.613 -2.558 3.152 1.00 86.19 103 ARG A O 1
ATOM 824 N N . ILE A 1 104 ? 13.471 -2.941 3.726 1.00 86.44 104 ILE A N 1
ATOM 825 C CA . ILE A 1 104 ? 13.411 -4.308 3.222 1.00 86.44 104 ILE A CA 1
ATOM 826 C C . ILE A 1 104 ? 13.098 -4.241 1.732 1.00 86.44 104 ILE A C 1
ATOM 828 O O . ILE A 1 104 ? 12.011 -3.854 1.312 1.00 86.44 104 ILE A O 1
ATOM 832 N N . LEU A 1 105 ? 14.101 -4.575 0.925 1.00 85.31 105 LEU A N 1
ATOM 833 C CA . LEU A 1 105 ? 14.004 -4.540 -0.530 1.00 85.31 105 LEU A CA 1
ATOM 834 C C . LEU A 1 105 ? 13.215 -5.752 -1.053 1.00 85.31 105 LEU A C 1
ATOM 836 O O . LEU A 1 105 ? 13.283 -6.822 -0.439 1.00 85.31 105 LEU A O 1
ATOM 840 N N . PRO A 1 106 ? 12.526 -5.638 -2.204 1.00 83.25 106 PRO A N 1
ATOM 841 C CA . PRO A 1 106 ? 11.784 -6.742 -2.813 1.00 83.25 106 PRO A CA 1
ATOM 842 C C . PRO A 1 106 ? 12.748 -7.750 -3.463 1.00 83.25 106 PRO A C 1
ATOM 844 O O . PRO A 1 106 ? 12.880 -7.825 -4.681 1.00 83.25 106 PRO A O 1
ATOM 847 N N . GLY A 1 107 ? 13.482 -8.503 -2.642 1.00 81.94 107 GLY A N 1
ATOM 848 C CA . GLY A 1 107 ? 14.499 -9.455 -3.100 1.00 81.94 107 GLY A CA 1
ATOM 849 C C . GLY A 1 107 ? 13.936 -10.731 -3.736 1.00 81.94 107 GLY A C 1
ATOM 850 O O . GLY A 1 107 ? 14.689 -11.464 -4.370 1.00 81.94 107 GLY A O 1
ATOM 851 N N . ALA A 1 108 ? 12.636 -10.983 -3.569 1.00 90.38 108 ALA A N 1
ATOM 852 C CA . ALA A 1 108 ? 11.920 -12.143 -4.085 1.00 90.38 108 ALA A CA 1
ATOM 853 C C . ALA A 1 108 ? 10.618 -11.669 -4.760 1.00 90.38 108 ALA A C 1
ATOM 855 O O . ALA A 1 108 ? 9.674 -11.305 -4.058 1.00 90.38 108 ALA A O 1
ATOM 856 N N . PRO A 1 109 ? 10.548 -11.621 -6.102 1.00 93.06 109 PRO A N 1
ATOM 857 C CA . PRO A 1 109 ? 9.351 -11.188 -6.828 1.00 93.06 109 PRO A CA 1
ATOM 858 C C . PRO A 1 109 ? 8.095 -12.001 -6.493 1.00 93.06 109 PRO A C 1
ATOM 860 O O . PRO A 1 109 ? 6.989 -11.500 -6.623 1.00 93.06 109 PRO A O 1
ATOM 863 N N . GLU A 1 110 ? 8.234 -13.251 -6.064 1.00 94.69 110 GLU A N 1
ATOM 864 C CA . GLU A 1 110 ? 7.127 -14.123 -5.672 1.00 94.69 110 GLU A CA 1
ATOM 865 C C . GLU A 1 110 ? 6.578 -13.843 -4.265 1.00 94.69 110 GLU A C 1
ATOM 867 O O . GLU A 1 110 ? 5.492 -14.323 -3.935 1.00 94.69 110 GLU A O 1
ATOM 872 N N . ALA A 1 111 ? 7.321 -13.106 -3.434 1.00 94.00 111 ALA A N 1
ATOM 873 C CA . ALA A 1 111 ? 6.930 -12.776 -2.069 1.00 94.00 111 ALA A CA 1
ATOM 874 C C . ALA A 1 111 ? 7.747 -11.593 -1.524 1.00 94.00 111 ALA A C 1
ATOM 876 O O . ALA A 1 111 ? 8.896 -11.740 -1.106 1.00 94.00 111 ALA A O 1
ATOM 877 N N . PHE A 1 112 ? 7.124 -10.423 -1.449 1.00 94.44 112 PHE A N 1
ATOM 878 C CA . PHE A 1 112 ? 7.686 -9.243 -0.798 1.00 94.44 112 PHE A CA 1
ATOM 879 C C . PHE A 1 112 ? 6.606 -8.466 -0.045 1.00 94.44 112 PHE A C 1
ATOM 881 O O . PHE A 1 112 ? 5.414 -8.639 -0.283 1.00 94.44 112 PHE A O 1
ATOM 888 N N . TYR A 1 113 ? 7.021 -7.602 0.876 1.00 93.81 113 TYR A N 1
ATOM 889 C CA . TYR A 1 113 ? 6.108 -6.759 1.642 1.00 93.81 113 TYR A CA 1
ATOM 890 C C . TYR A 1 113 ? 6.124 -5.333 1.117 1.00 93.81 113 TYR A C 1
ATOM 892 O O . TYR A 1 113 ? 7.192 -4.770 0.864 1.00 93.81 113 TYR A O 1
ATOM 900 N N . LEU A 1 114 ? 4.935 -4.750 1.006 1.00 94.88 114 LEU A N 1
ATOM 901 C CA . LEU A 1 114 ? 4.771 -3.315 0.830 1.00 94.88 114 LEU A CA 1
ATOM 902 C C . LEU A 1 114 ? 4.078 -2.734 2.058 1.00 94.88 114 LEU A C 1
ATOM 904 O O . LEU A 1 114 ? 3.204 -3.376 2.651 1.00 94.88 114 LEU A O 1
ATOM 908 N N . THR A 1 115 ? 4.461 -1.512 2.399 1.00 94.00 115 THR A N 1
ATOM 909 C CA . THR A 1 115 ? 3.784 -0.685 3.395 1.00 94.00 115 THR A CA 1
ATOM 910 C C . THR A 1 115 ? 2.861 0.280 2.670 1.00 94.00 115 THR A C 1
ATOM 912 O O . THR A 1 115 ? 3.276 0.878 1.683 1.00 94.00 115 THR A O 1
ATOM 915 N N . THR A 1 116 ? 1.632 0.440 3.149 1.00 94.00 116 THR A N 1
ATOM 916 C CA . THR A 1 116 ? 0.639 1.367 2.599 1.00 94.00 116 THR A CA 1
ATOM 917 C C . THR A 1 116 ? 0.133 2.297 3.690 1.00 94.00 116 THR A C 1
ATOM 919 O O . THR A 1 116 ? -0.176 1.827 4.784 1.00 94.00 116 THR A O 1
ATOM 922 N N . ASP A 1 117 ? -0.010 3.585 3.386 1.00 92.88 117 ASP A N 1
ATOM 923 C CA . ASP A 1 117 ? -0.664 4.538 4.284 1.00 92.88 117 ASP A CA 1
ATOM 924 C C . ASP A 1 117 ? -2.184 4.432 4.166 1.00 92.88 117 ASP A C 1
ATOM 926 O O . ASP A 1 117 ? -2.766 4.488 3.078 1.00 92.88 117 ASP A O 1
ATOM 930 N N . ILE A 1 118 ? -2.833 4.260 5.312 1.00 93.12 118 ILE A N 1
ATOM 931 C CA . ILE A 1 118 ? -4.243 3.916 5.452 1.00 93.12 118 ILE A CA 1
ATOM 932 C C . ILE A 1 118 ? -4.934 5.009 6.258 1.00 93.12 118 ILE A C 1
ATOM 934 O O . ILE A 1 118 ? -4.446 5.443 7.298 1.00 93.12 118 ILE A O 1
ATOM 938 N N . ASN A 1 119 ? -6.101 5.431 5.772 1.00 92.50 119 ASN A N 1
ATOM 939 C CA . ASN A 1 119 ? -6.957 6.438 6.396 1.00 92.50 119 ASN A CA 1
ATOM 940 C C . ASN A 1 119 ? -8.334 5.840 6.720 1.00 92.50 119 ASN A C 1
ATOM 942 O O . ASN A 1 119 ? -9.355 6.265 6.177 1.00 92.50 119 ASN A O 1
ATOM 946 N N . LEU A 1 120 ? -8.359 4.831 7.590 1.00 94.25 120 LEU A N 1
ATOM 947 C CA . LEU A 1 120 ? -9.577 4.154 8.040 1.00 94.25 120 LEU A CA 1
ATOM 948 C C . LEU A 1 120 ? -9.547 4.031 9.562 1.00 94.25 120 LEU A C 1
ATOM 950 O O . LEU A 1 120 ? -8.624 3.428 10.102 1.00 94.25 120 LEU A O 1
ATOM 954 N N . LEU A 1 121 ? -10.539 4.606 10.244 1.00 94.50 121 LEU A N 1
ATOM 955 C CA . LEU A 1 121 ? -10.625 4.837 11.694 1.00 94.50 121 LEU A CA 1
ATOM 956 C C . LEU A 1 121 ? -9.582 5.820 12.257 1.00 94.50 121 LEU A C 1
ATOM 958 O O . LEU A 1 121 ? -9.892 6.602 13.147 1.00 94.50 121 LEU A O 1
ATOM 962 N N . SER A 1 122 ? -8.364 5.805 11.726 1.00 93.69 122 SER A N 1
ATOM 963 C CA . SER A 1 122 ? -7.251 6.704 12.037 1.00 93.69 122 SER A CA 1
ATOM 964 C C . SER A 1 122 ? -6.314 6.750 10.818 1.00 93.69 122 SER A C 1
ATOM 966 O O . SER A 1 122 ? -6.541 6.029 9.845 1.00 93.69 122 SER A O 1
ATOM 968 N N . THR A 1 123 ? -5.262 7.567 10.854 1.00 91.62 123 THR A N 1
ATOM 969 C CA . THR A 1 123 ? -4.141 7.481 9.908 1.00 91.62 123 THR A CA 1
ATOM 970 C C . THR A 1 123 ? -3.006 6.641 10.485 1.00 91.62 123 THR A C 1
ATOM 972 O O . THR A 1 123 ? -2.516 6.932 11.576 1.00 91.62 123 THR A O 1
ATOM 975 N N . TYR A 1 124 ? -2.594 5.608 9.754 1.00 92.12 124 TYR A N 1
ATOM 976 C CA . TYR A 1 124 ? -1.474 4.717 10.080 1.00 92.12 124 TYR A CA 1
ATOM 977 C C . TYR A 1 124 ? -0.978 4.008 8.829 1.00 92.12 124 TYR A C 1
ATOM 979 O O . TYR A 1 124 ? -1.660 3.989 7.808 1.00 92.12 124 TYR A O 1
ATOM 987 N N . SER A 1 125 ? 0.177 3.361 8.932 1.00 91.94 125 SER A N 1
ATOM 988 C CA . SER A 1 125 ? 0.685 2.499 7.875 1.00 91.94 125 SER A CA 1
ATOM 989 C C . SER A 1 125 ? 0.390 1.029 8.186 1.00 91.94 125 SER A C 1
ATOM 991 O O . SER A 1 125 ? 0.482 0.581 9.331 1.00 91.94 125 SER A O 1
ATOM 993 N N . GLY A 1 126 ? 0.024 0.272 7.157 1.00 94.06 126 GLY A N 1
ATOM 994 C CA . GLY A 1 126 ? -0.194 -1.169 7.222 1.00 94.06 126 GLY A CA 1
ATOM 995 C C . GLY A 1 126 ? 0.732 -1.914 6.268 1.00 94.06 126 GLY A C 1
ATOM 996 O O . GLY A 1 126 ? 1.079 -1.408 5.205 1.00 94.06 126 GLY A O 1
ATOM 997 N N . VAL A 1 127 ? 1.120 -3.130 6.633 1.00 94.69 127 VAL A N 1
ATOM 998 C CA . VAL A 1 127 ? 1.990 -4.006 5.844 1.00 94.69 127 VAL A CA 1
ATOM 999 C C . VAL A 1 127 ? 1.165 -5.137 5.249 1.00 94.69 127 VAL A C 1
ATOM 1001 O O . VAL A 1 127 ? 0.373 -5.768 5.948 1.00 94.69 127 VAL A O 1
ATOM 1004 N N . ARG A 1 128 ? 1.365 -5.429 3.964 1.00 95.62 128 ARG A N 1
ATOM 1005 C CA . ARG A 1 128 ? 0.688 -6.538 3.279 1.00 95.62 128 ARG A CA 1
ATOM 1006 C C . ARG A 1 128 ? 1.655 -7.281 2.358 1.00 95.62 128 ARG A C 1
ATOM 1008 O O . ARG A 1 128 ? 2.515 -6.632 1.758 1.00 95.62 128 ARG A O 1
ATOM 1015 N N . PRO A 1 129 ? 1.568 -8.619 2.259 1.00 95.88 129 PRO A N 1
ATOM 1016 C CA . PRO A 1 129 ? 2.381 -9.382 1.322 1.00 95.88 129 PRO A CA 1
ATOM 1017 C C . PRO A 1 129 ? 1.873 -9.222 -0.115 1.00 95.88 129 PRO A C 1
ATOM 1019 O O . PRO A 1 129 ? 0.669 -9.189 -0.375 1.00 95.88 129 PRO A O 1
ATOM 1022 N N . TYR A 1 130 ? 2.812 -9.175 -1.051 1.00 96.75 130 TYR A N 1
ATOM 1023 C CA . TYR A 1 130 ? 2.597 -9.077 -2.487 1.00 96.75 130 TYR A CA 1
ATOM 1024 C C . TYR A 1 130 ? 3.517 -10.042 -3.228 1.00 96.75 130 TYR A C 1
ATOM 1026 O O . TYR A 1 130 ? 4.540 -10.494 -2.711 1.00 96.75 130 TYR A O 1
ATOM 1034 N N . LYS A 1 131 ? 3.164 -10.289 -4.482 1.00 96.94 131 LYS A N 1
ATOM 1035 C CA . LYS A 1 131 ? 4.059 -10.794 -5.521 1.00 96.94 131 LYS A CA 1
ATOM 1036 C C . LYS A 1 131 ? 4.031 -9.833 -6.709 1.00 96.94 131 LYS A C 1
ATOM 1038 O O . LYS A 1 131 ? 3.172 -8.958 -6.795 1.00 96.94 131 LYS A O 1
ATOM 1043 N N . THR A 1 132 ? 4.937 -10.005 -7.653 1.00 97.38 132 THR A N 1
ATOM 1044 C CA . THR A 1 132 ? 4.816 -9.427 -8.988 1.00 97.38 132 THR A CA 1
ATOM 1045 C C . THR A 1 132 ? 3.771 -10.239 -9.746 1.00 97.38 132 THR A C 1
ATOM 1047 O O . THR A 1 132 ? 3.912 -11.454 -9.898 1.00 97.38 132 THR A O 1
ATOM 1050 N N . GLY A 1 133 ? 2.686 -9.582 -10.145 1.00 96.62 133 GLY A N 1
ATOM 1051 C CA . GLY A 1 133 ? 1.624 -10.173 -10.948 1.00 96.62 133 GLY A CA 1
ATOM 1052 C C . GLY A 1 133 ? 2.094 -10.476 -12.367 1.00 96.62 133 GLY A C 1
ATOM 1053 O O . GLY A 1 133 ? 3.146 -10.016 -12.811 1.00 96.62 133 GLY A O 1
ATOM 1054 N N . SER A 1 134 ? 1.289 -11.231 -13.114 1.00 94.38 134 SER A N 1
ATOM 1055 C CA . SER A 1 134 ? 1.589 -11.554 -14.519 1.00 94.38 134 SER A CA 1
ATOM 1056 C C . SER A 1 134 ? 1.608 -10.329 -15.441 1.00 94.38 134 SER A C 1
ATOM 1058 O O . SER A 1 134 ? 2.086 -10.411 -16.566 1.00 94.38 134 SER A O 1
ATOM 1060 N N . ASP A 1 135 ? 1.038 -9.212 -14.993 1.00 95.75 135 ASP A N 1
ATOM 1061 C CA . ASP A 1 135 ? 1.061 -7.916 -15.670 1.00 95.75 135 ASP A CA 1
ATOM 1062 C C . ASP A 1 135 ? 2.221 -7.020 -15.203 1.00 95.75 135 ASP A C 1
ATOM 1064 O O . ASP A 1 135 ? 2.286 -5.858 -15.593 1.00 95.75 135 ASP A O 1
ATOM 1068 N N . GLY A 1 136 ? 3.115 -7.532 -14.351 1.00 96.62 136 GLY A N 1
ATOM 1069 C CA . GLY A 1 136 ? 4.230 -6.793 -13.769 1.00 96.62 136 GLY A CA 1
ATOM 1070 C C . GLY A 1 136 ? 3.872 -5.904 -12.581 1.00 96.62 136 GLY A C 1
ATOM 1071 O O . GLY A 1 136 ? 4.780 -5.424 -11.908 1.00 96.62 136 GLY A O 1
ATOM 1072 N N . MET A 1 137 ? 2.590 -5.675 -12.286 1.00 97.88 137 MET A N 1
ATOM 1073 C CA . MET A 1 137 ? 2.173 -4.843 -11.155 1.00 97.88 137 MET A CA 1
ATOM 1074 C C . MET A 1 137 ? 2.241 -5.637 -9.839 1.00 97.88 137 MET A C 1
ATOM 1076 O O . MET A 1 137 ? 2.087 -6.858 -9.845 1.00 97.88 137 MET A O 1
ATOM 1080 N N . PRO A 1 138 ? 2.443 -4.989 -8.675 1.00 97.19 138 PRO A N 1
ATOM 1081 C CA . PRO A 1 138 ? 2.274 -5.656 -7.387 1.00 97.19 138 PRO A CA 1
ATOM 1082 C C . PRO A 1 138 ? 0.861 -6.240 -7.232 1.00 97.19 138 PRO A C 1
ATOM 1084 O O . PRO A 1 138 ? -0.128 -5.507 -7.216 1.00 97.19 138 PRO A O 1
ATOM 1087 N N . GLU A 1 139 ? 0.773 -7.556 -7.065 1.00 97.44 139 GLU A N 1
ATOM 1088 C CA . GLU A 1 139 ? -0.461 -8.301 -6.817 1.00 97.44 139 GLU A CA 1
ATOM 1089 C C . GLU A 1 139 ? -0.502 -8.715 -5.337 1.00 97.44 139 GLU A C 1
ATOM 109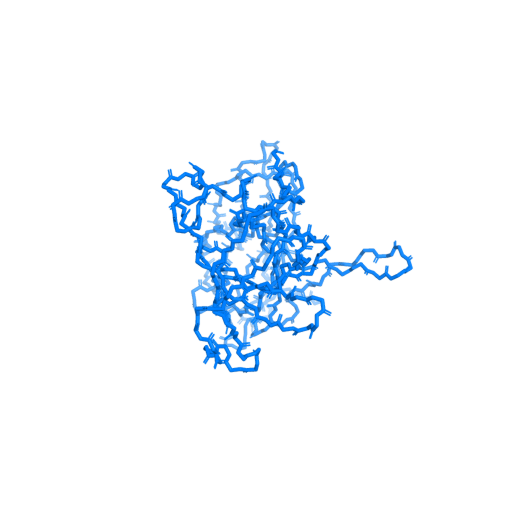1 O O . GLU A 1 139 ? 0.425 -9.392 -4.875 1.00 97.44 139 GLU A O 1
ATOM 1096 N N . PRO A 1 140 ? -1.523 -8.303 -4.563 1.00 96.94 140 PRO A N 1
ATOM 1097 C CA . PRO A 1 140 ? -1.615 -8.657 -3.151 1.00 96.94 140 PRO A CA 1
ATOM 1098 C C . PRO A 1 140 ? -1.832 -10.165 -2.973 1.00 96.94 140 PRO A C 1
ATOM 1100 O O . PRO A 1 140 ? -2.603 -10.784 -3.703 1.00 96.94 140 PRO A O 1
ATOM 1103 N N . LEU A 1 141 ? -1.157 -10.751 -1.983 1.00 97.06 141 LEU A N 1
ATOM 1104 C CA . LEU A 1 141 ? -1.301 -12.165 -1.606 1.00 97.06 141 LEU A CA 1
ATOM 1105 C C . LEU A 1 141 ? -2.330 -12.385 -0.487 1.00 97.06 141 LEU A C 1
ATOM 1107 O O . LEU A 1 141 ? -2.700 -13.523 -0.207 1.00 97.06 141 LEU A O 1
ATOM 1111 N N . ASP A 1 142 ? -2.770 -11.302 0.147 1.00 95.31 142 ASP A N 1
ATOM 1112 C CA . ASP A 1 142 ? -3.774 -11.279 1.206 1.00 95.31 142 ASP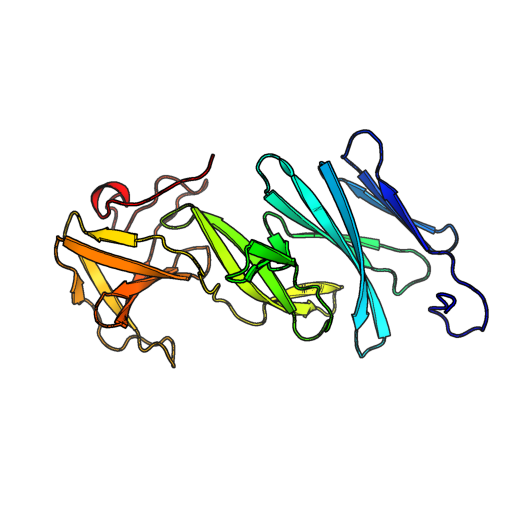 A CA 1
ATOM 1113 C C . ASP A 1 142 ? -4.643 -10.023 1.030 1.00 95.31 142 ASP A C 1
ATOM 1115 O O . ASP A 1 142 ? -4.206 -9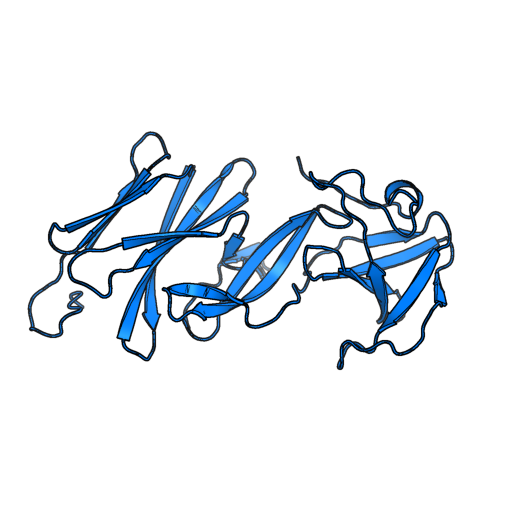.037 0.433 1.00 95.31 142 ASP A O 1
ATOM 1119 N N . ASP A 1 143 ? -5.863 -10.042 1.555 1.00 93.56 143 ASP A N 1
ATOM 1120 C CA . ASP A 1 143 ? -6.728 -8.864 1.616 1.00 93.56 143 ASP A CA 1
ATOM 1121 C C . ASP A 1 143 ? -6.347 -7.956 2.794 1.00 93.56 143 ASP A C 1
ATOM 1123 O O . ASP A 1 143 ? -6.544 -6.740 2.727 1.00 93.56 143 ASP A O 1
ATOM 1127 N N . TRP A 1 144 ? -5.756 -8.531 3.845 1.00 95.88 144 TRP A N 1
ATOM 1128 C CA . TRP A 1 144 ? -5.489 -7.845 5.104 1.00 95.88 144 TRP A CA 1
ATOM 1129 C C . TRP A 1 144 ? -4.129 -7.152 5.142 1.00 95.88 144 TRP A C 1
ATOM 1131 O O . TRP A 1 144 ? -3.088 -7.739 4.851 1.00 95.88 144 TRP A O 1
ATOM 1141 N N . TYR A 1 145 ? -4.142 -5.910 5.607 1.00 96.44 145 TYR A N 1
ATOM 1142 C CA . TYR A 1 145 ? -2.963 -5.200 6.077 1.00 96.44 145 TYR A CA 1
ATOM 1143 C C . TYR A 1 145 ? -2.777 -5.457 7.566 1.00 96.44 145 TYR A C 1
ATOM 1145 O O . TYR A 1 145 ? -3.683 -5.175 8.348 1.00 96.44 145 TYR A O 1
ATOM 1153 N N . LEU A 1 146 ? -1.605 -5.942 7.962 1.00 95.25 146 LEU A N 1
ATOM 1154 C CA . LEU A 1 146 ? -1.193 -5.987 9.361 1.00 95.25 146 LEU A CA 1
ATOM 1155 C C . LEU A 1 146 ? -0.707 -4.607 9.788 1.00 95.25 146 LEU A C 1
ATOM 1157 O O . LEU A 1 146 ? 0.066 -3.967 9.075 1.00 95.25 146 LEU A O 1
ATOM 1161 N N . VAL A 1 147 ? -1.154 -4.142 10.948 1.00 93.25 147 VAL A N 1
ATOM 1162 C CA . VAL A 1 147 ? -0.788 -2.820 11.454 1.00 93.25 147 VAL A CA 1
ATOM 1163 C C . VAL A 1 147 ? 0.262 -2.985 12.540 1.00 93.25 147 VAL A C 1
ATOM 1165 O O . VAL A 1 147 ? 0.022 -3.585 13.585 1.00 93.25 147 VAL A O 1
ATOM 1168 N N . HIS A 1 148 ? 1.449 -2.449 12.271 1.00 76.19 148 HIS A N 1
ATOM 1169 C CA . HIS A 1 148 ? 2.548 -2.383 13.224 1.00 76.19 148 HIS A CA 1
ATOM 1170 C C . HIS A 1 148 ? 2.630 -0.945 13.731 1.00 76.19 148 HIS A C 1
ATOM 1172 O O . HIS A 1 148 ? 3.317 -0.105 13.156 1.00 76.19 148 HIS A O 1
ATOM 1178 N N . GLY A 1 149 ? 1.855 -0.631 14.766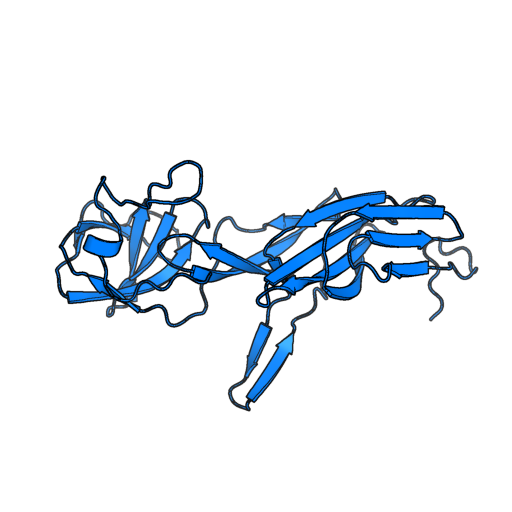 1.00 71.44 149 GLY A N 1
ATOM 1179 C CA . GLY A 1 149 ? 1.819 0.708 15.339 1.00 71.44 149 GLY A CA 1
ATOM 1180 C C . GLY A 1 149 ? 1.052 0.765 16.653 1.00 71.44 149 GLY A C 1
ATOM 1181 O O . GLY A 1 149 ? 0.177 -0.054 16.919 1.00 71.44 149 GLY A O 1
ATOM 1182 N N . ASP A 1 150 ? 1.367 1.772 17.462 1.00 76.50 150 ASP A N 1
ATOM 1183 C CA . ASP A 1 150 ? 0.795 1.968 18.797 1.00 76.50 150 ASP A CA 1
ATOM 1184 C C . ASP A 1 150 ? -0.410 2.918 18.782 1.00 76.50 150 ASP A C 1
ATOM 1186 O O . ASP A 1 150 ? -0.536 3.806 19.631 1.00 76.50 150 ASP A O 1
ATOM 1190 N N . ILE A 1 151 ? -1.306 2.771 17.799 1.00 88.75 151 ILE A N 1
ATOM 1191 C CA . ILE A 1 151 ? -2.589 3.480 17.861 1.00 88.75 151 ILE A CA 1
ATOM 1192 C C . ILE A 1 151 ? -3.464 2.767 18.880 1.00 88.75 151 ILE A C 1
ATOM 1194 O O . ILE A 1 151 ? -4.084 1.745 18.589 1.00 88.75 151 ILE A O 1
ATOM 1198 N N . GLU A 1 152 ? -3.478 3.328 20.084 1.00 94.56 152 GLU A N 1
ATOM 1199 C CA . GLU A 1 152 ? -4.404 2.970 21.145 1.00 94.56 152 GLU A CA 1
ATOM 1200 C C . GLU A 1 152 ? -5.621 3.895 21.105 1.00 94.56 152 GLU A C 1
ATOM 1202 O O . GLU A 1 152 ? -5.503 5.122 21.159 1.00 94.56 152 GLU A O 1
ATOM 1207 N N . LEU A 1 153 ? -6.793 3.280 21.036 1.00 97.19 153 LEU A N 1
ATOM 1208 C CA . LEU A 1 153 ? -8.093 3.917 21.104 1.00 97.19 153 LEU A CA 1
ATOM 1209 C C . LEU A 1 153 ? -8.722 3.633 22.466 1.00 97.19 153 LEU A C 1
ATOM 1211 O O . LEU A 1 153 ? -8.588 2.534 23.006 1.00 97.19 153 LEU A O 1
ATOM 1215 N N . THR A 1 154 ? -9.428 4.616 23.017 1.00 98.25 154 THR A N 1
ATOM 1216 C CA . THR A 1 154 ? -10.235 4.440 24.234 1.00 98.25 154 THR A CA 1
ATOM 1217 C C . THR A 1 154 ? -11.697 4.614 23.888 1.00 98.25 154 THR A C 1
ATOM 1219 O O . THR A 1 154 ? -12.063 5.648 23.334 1.00 98.25 154 THR A O 1
ATOM 1222 N N . VAL A 1 155 ? -12.531 3.634 24.222 1.00 98.56 155 VAL A N 1
ATOM 1223 C CA . VAL A 1 155 ? -13.974 3.711 23.970 1.00 98.56 155 VAL A CA 1
ATOM 1224 C C . VAL A 1 155 ? -14.595 4.811 24.833 1.00 98.56 155 VAL A C 1
ATOM 1226 O O . VAL A 1 155 ? -14.473 4.794 26.054 1.00 98.56 155 VAL A O 1
ATOM 1229 N N . LEU A 1 156 ? -15.248 5.781 24.196 1.00 98.56 156 LEU A N 1
ATOM 1230 C CA . LEU A 1 156 ? -15.946 6.905 24.833 1.00 98.56 156 LEU A CA 1
ATOM 1231 C C . LEU A 1 156 ? -17.449 6.675 24.958 1.00 98.56 156 LEU A C 1
ATOM 1233 O O . LEU A 1 156 ? -18.121 7.321 25.755 1.00 98.56 156 LEU A O 1
ATOM 1237 N N . THR A 1 157 ? -18.012 5.829 24.106 1.00 98.00 157 THR A N 1
ATOM 1238 C CA . THR A 1 157 ? -19.430 5.476 24.122 1.00 98.00 157 THR A CA 1
ATOM 1239 C C . THR A 1 157 ? -19.536 4.003 23.759 1.00 98.00 157 THR A C 1
ATOM 1241 O O . THR A 1 157 ? -18.940 3.622 22.748 1.00 98.00 157 THR A O 1
ATOM 1244 N N . PRO A 1 158 ? -20.263 3.187 24.545 1.00 97.62 158 PRO A N 1
ATOM 1245 C CA . PRO A 1 158 ? -20.407 1.773 24.248 1.00 97.62 158 PRO A CA 1
ATOM 1246 C C . PRO A 1 158 ? -20.962 1.535 22.846 1.00 97.62 158 PRO A C 1
ATOM 1248 O O . PRO A 1 158 ? -21.827 2.280 22.371 1.00 97.62 158 PRO A O 1
ATOM 1251 N N . PHE A 1 159 ? -20.466 0.494 22.194 1.00 97.44 159 PHE A N 1
ATOM 1252 C CA . PHE A 1 159 ? -20.904 0.069 20.868 1.00 97.44 159 PHE A CA 1
ATOM 1253 C C . PHE A 1 159 ? -20.855 -1.454 20.775 1.00 97.44 159 PHE A C 1
ATOM 1255 O O . PHE A 1 159 ? -20.311 -2.122 21.651 1.00 97.44 159 PHE A O 1
ATOM 1262 N N . VAL A 1 160 ? -21.432 -1.993 19.709 1.00 97.25 160 VAL A N 1
ATOM 1263 C CA . VAL A 1 160 ? -21.512 -3.433 19.480 1.00 97.25 160 VAL A CA 1
ATOM 1264 C C . VAL A 1 160 ? -20.479 -3.843 18.433 1.00 97.25 160 VAL A C 1
ATOM 1266 O O . VAL A 1 160 ? -20.300 -3.147 17.434 1.00 97.25 160 VAL A O 1
ATOM 1269 N N . ALA A 1 161 ? -19.801 -4.967 18.654 1.00 97.75 161 ALA A N 1
ATOM 1270 C CA . ALA A 1 161 ? -18.835 -5.531 17.717 1.00 97.75 161 ALA A CA 1
ATOM 1271 C C . ALA A 1 161 ? -18.884 -7.060 17.695 1.00 97.75 161 ALA A C 1
ATOM 1273 O O . ALA A 1 161 ? -19.342 -7.703 18.640 1.00 97.75 161 ALA A O 1
ATOM 1274 N N . ASP A 1 162 ? -18.342 -7.646 16.633 1.00 98.31 162 ASP A N 1
ATOM 1275 C CA . ASP A 1 162 ? -18.197 -9.095 16.529 1.00 98.31 162 ASP A CA 1
ATOM 1276 C C . ASP A 1 162 ? -16.820 -9.526 17.020 1.00 98.31 162 ASP A C 1
ATOM 1278 O O . ASP A 1 162 ? -15.799 -8.966 16.624 1.00 98.31 162 ASP A O 1
ATOM 1282 N N . VAL A 1 163 ? -16.764 -10.579 17.825 1.00 98.00 163 VAL A N 1
ATOM 1283 C CA . VAL A 1 163 ? -15.506 -11.212 18.219 1.00 98.00 163 VAL A CA 1
ATOM 1284 C C . VAL A 1 163 ? -15.048 -12.133 17.101 1.00 98.00 163 VAL A C 1
ATOM 1286 O O . VAL A 1 163 ? -15.794 -12.999 16.645 1.00 98.00 163 VAL A O 1
ATOM 1289 N N . ILE A 1 164 ? -13.789 -12.020 16.691 1.00 97.69 164 ILE A N 1
ATOM 1290 C CA . ILE A 1 164 ? -13.201 -12.786 15.596 1.00 97.69 164 ILE A CA 1
ATOM 1291 C C . ILE A 1 164 ? -12.196 -13.806 16.123 1.00 97.69 164 ILE A C 1
ATOM 1293 O O . ILE A 1 164 ? -11.342 -13.538 16.965 1.00 97.69 164 ILE A O 1
ATOM 1297 N N . ASN A 1 165 ? -12.236 -15.007 15.555 1.00 95.38 165 ASN A N 1
ATOM 1298 C CA . ASN A 1 165 ? -11.153 -15.961 15.709 1.00 95.38 165 ASN A CA 1
ATOM 1299 C C . ASN A 1 165 ? -9.962 -15.536 14.835 1.00 95.38 165 ASN A C 1
ATOM 1301 O O . ASN A 1 165 ? -9.996 -15.712 13.618 1.00 95.38 165 ASN A O 1
ATOM 1305 N N . GLU A 1 166 ? -8.894 -15.039 15.459 1.00 91.00 166 GLU A N 1
ATOM 1306 C CA . GLU A 1 166 ? -7.689 -14.524 14.785 1.00 91.00 166 GLU A CA 1
ATOM 1307 C C . GLU A 1 166 ? -7.157 -15.460 13.683 1.00 91.00 166 GLU A C 1
ATOM 1309 O O . GLU A 1 166 ? -6.915 -15.025 1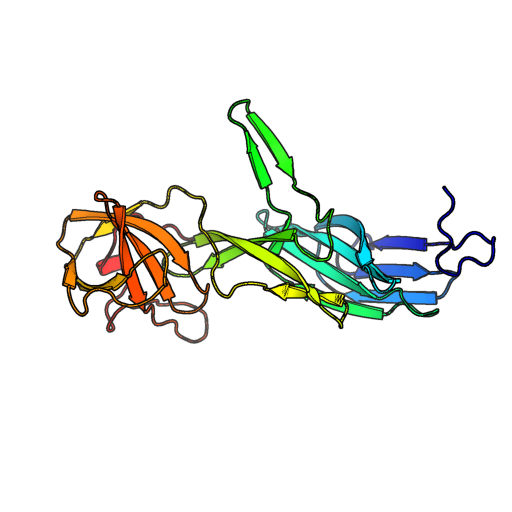2.557 1.00 91.00 166 GLU A O 1
ATOM 1314 N N . LYS A 1 167 ? -7.058 -16.766 13.976 1.00 88.88 167 LYS A N 1
ATOM 1315 C CA . LYS A 1 167 ? -6.476 -17.775 13.071 1.00 88.88 167 LYS A CA 1
ATOM 1316 C C . LYS A 1 167 ? -7.313 -18.050 11.828 1.00 88.88 167 LYS A C 1
ATOM 1318 O O . LYS A 1 167 ? -6.768 -18.465 10.812 1.00 88.88 167 LYS A O 1
ATOM 1323 N N . THR A 1 168 ? -8.632 -17.921 11.931 1.00 91.88 168 THR A N 1
ATOM 1324 C CA . THR A 1 168 ? -9.555 -18.275 10.839 1.00 91.88 168 THR A CA 1
ATOM 1325 C C . THR A 1 168 ? -10.210 -17.062 10.192 1.00 91.88 168 THR A C 1
ATOM 1327 O O . THR A 1 168 ? -10.797 -17.203 9.123 1.00 91.88 168 THR A O 1
ATOM 1330 N N . GLY A 1 169 ? -10.150 -15.892 10.836 1.00 90.56 169 GLY A N 1
ATOM 1331 C CA . GLY A 1 169 ? -10.820 -14.667 10.399 1.00 90.56 169 GLY A CA 1
ATOM 1332 C C . GLY A 1 169 ? -12.349 -14.718 10.470 1.00 90.56 169 GLY A C 1
ATOM 1333 O O . GLY A 1 169 ? -13.006 -13.829 9.934 1.00 90.56 169 GLY A O 1
ATOM 1334 N N . ARG A 1 170 ? -12.921 -15.756 11.095 1.00 94.00 170 ARG A N 1
ATOM 1335 C CA . ARG A 1 170 ? -14.371 -15.952 11.216 1.00 94.00 170 ARG A CA 1
ATOM 1336 C C . ARG A 1 170 ? -14.898 -15.391 12.525 1.00 94.00 170 ARG A C 1
ATOM 1338 O O . ARG A 1 170 ? -14.198 -15.446 13.537 1.00 94.00 170 ARG A O 1
ATOM 1345 N N . VAL A 1 171 ? -16.152 -14.954 12.502 1.00 96.62 171 VAL A N 1
ATOM 1346 C CA . VAL A 1 171 ? -16.879 -14.566 13.709 1.00 96.62 171 VAL A CA 1
ATOM 1347 C C . VAL A 1 171 ? -16.958 -15.760 14.665 1.00 96.62 171 VAL A C 1
ATOM 1349 O O . VAL A 1 171 ? -17.345 -16.869 14.285 1.00 96.62 171 VAL A O 1
ATOM 1352 N N . LYS A 1 172 ? -16.496 -15.531 15.891 1.00 96.81 172 LYS A N 1
ATOM 1353 C CA . LYS A 1 172 ? -16.557 -16.427 17.049 1.00 96.81 172 LYS A CA 1
ATOM 1354 C C . LYS A 1 172 ? -17.825 -16.148 17.858 1.00 96.81 172 LYS A C 1
ATOM 1356 O O . LYS A 1 172 ? -18.446 -17.101 18.318 1.00 96.81 172 LYS A O 1
ATOM 1361 N N . GLU A 1 173 ? -18.186 -14.876 18.009 1.00 97.56 173 GLU A N 1
ATOM 1362 C CA . GLU A 1 173 ? -19.367 -14.406 18.736 1.00 97.56 173 GLU A CA 1
ATOM 1363 C C . GLU A 1 173 ? -19.852 -13.097 18.107 1.00 97.56 173 GLU A C 1
ATOM 1365 O O . GLU A 1 173 ? -19.039 -12.217 17.836 1.00 97.56 173 GLU A O 1
ATOM 1370 N N . GLU A 1 174 ? -21.149 -13.004 17.822 1.00 97.00 174 GLU A N 1
ATOM 1371 C CA . GLU A 1 174 ? -21.763 -11.824 17.204 1.00 97.00 174 GLU A CA 1
ATOM 1372 C C . GLU A 1 174 ? -22.323 -10.892 18.275 1.00 97.00 174 GLU A C 1
ATOM 1374 O O . GLU A 1 174 ? -22.885 -11.355 19.271 1.00 97.00 174 GLU A O 1
ATOM 1379 N N . GLY A 1 175 ? -22.260 -9.589 18.018 1.00 95.38 175 GLY A N 1
ATOM 1380 C CA . GLY A 1 175 ? -23.061 -8.622 18.760 1.00 95.38 175 GLY A CA 1
ATOM 1381 C C . GLY A 1 175 ? -22.649 -8.412 20.222 1.00 95.38 175 GLY A C 1
ATOM 1382 O O . GLY A 1 175 ? -23.517 -8.263 21.082 1.00 95.38 175 GLY A O 1
ATOM 1383 N N . VAL A 1 176 ? -21.348 -8.415 20.512 1.00 97.06 176 VAL A N 1
ATOM 1384 C CA . VAL A 1 176 ? -20.807 -8.213 21.862 1.00 97.06 176 VAL A CA 1
ATOM 1385 C C . VAL A 1 176 ? -20.726 -6.723 22.187 1.00 97.06 176 VAL A C 1
ATOM 1387 O O . VAL A 1 176 ? -20.208 -5.934 21.396 1.00 97.06 176 VAL A O 1
ATOM 1390 N N . ASP A 1 177 ? -21.218 -6.344 23.368 1.00 97.25 177 ASP A N 1
ATOM 1391 C CA . ASP A 1 177 ? -21.103 -4.984 23.892 1.00 97.25 177 ASP A CA 1
ATOM 1392 C C . ASP A 1 177 ? -19.650 -4.679 24.288 1.00 97.25 177 ASP A C 1
ATOM 1394 O O . ASP A 1 177 ? -19.041 -5.373 25.106 1.00 97.25 177 ASP A O 1
ATOM 1398 N N . ILE A 1 178 ? -19.102 -3.609 23.718 1.00 97.88 178 ILE A N 1
ATOM 1399 C CA . ILE A 1 178 ? -17.798 -3.058 24.073 1.00 97.88 178 ILE A CA 1
ATOM 1400 C C . ILE A 1 178 ? -18.028 -1.842 24.961 1.00 97.88 178 ILE A C 1
ATOM 1402 O O . ILE A 1 178 ? -18.577 -0.830 24.526 1.00 97.88 178 ILE A O 1
ATOM 1406 N N . GLU A 1 179 ? -17.617 -1.957 26.218 1.00 97.88 179 GLU A N 1
ATOM 1407 C CA . GLU A 1 179 ? -17.911 -0.978 27.261 1.00 97.88 179 GLU A CA 1
ATOM 1408 C C . GLU A 1 179 ? -17.071 0.305 27.149 1.00 97.88 179 GLU A C 1
ATOM 1410 O O . GLU A 1 179 ? -15.973 0.340 26.586 1.00 97.88 179 GLU A O 1
ATOM 1415 N N . GLU A 1 180 ? -17.584 1.386 27.739 1.00 98.31 180 GLU A N 1
ATOM 1416 C CA . GLU A 1 180 ? -16.841 2.639 27.882 1.00 98.31 180 GLU A CA 1
ATOM 1417 C C . GLU A 1 180 ? -15.549 2.416 28.685 1.00 98.31 180 GLU A C 1
ATOM 1419 O O . GLU A 1 180 ? -15.528 1.734 29.711 1.00 98.31 180 GLU A O 1
ATOM 1424 N N . GLY A 1 181 ? -14.456 3.023 28.230 1.00 98.06 181 GLY A N 1
ATOM 1425 C CA . GLY A 1 181 ? -13.138 2.924 28.848 1.00 98.06 181 GLY A CA 1
ATOM 1426 C C . GLY A 1 181 ? -12.282 1.758 28.353 1.00 98.06 181 GLY A C 1
ATOM 1427 O O . GLY A 1 181 ? -11.080 1.772 28.624 1.00 98.06 181 GLY A O 1
ATOM 1428 N N . THR A 1 182 ? -12.835 0.803 27.594 1.00 98.25 182 THR A N 1
ATOM 1429 C CA . THR A 1 182 ? -12.050 -0.282 26.986 1.00 98.25 182 THR A CA 1
ATOM 1430 C C . THR A 1 182 ? -10.941 0.281 26.094 1.00 98.25 182 THR A C 1
ATOM 1432 O O . THR A 1 182 ? -11.167 1.197 25.295 1.00 98.25 182 THR A O 1
ATOM 1435 N N . LYS A 1 183 ? -9.731 -0.273 26.225 1.00 97.81 183 LYS A N 1
ATOM 1436 C CA . LYS A 1 183 ? -8.592 0.048 25.362 1.00 97.81 183 LYS A CA 1
ATOM 1437 C C . LYS A 1 183 ? -8.518 -0.911 24.187 1.00 97.81 183 LYS A C 1
ATOM 1439 O O . LYS A 1 183 ? -8.611 -2.126 24.354 1.00 97.81 183 LYS A O 1
ATOM 1444 N N . LEU A 1 184 ? -8.339 -0.348 22.998 1.00 97.56 184 LEU A N 1
ATOM 1445 C CA . LEU A 1 184 ? -8.309 -1.079 21.738 1.00 97.56 184 LEU A CA 1
ATOM 1446 C C . LEU A 1 184 ? -7.079 -0.669 20.936 1.00 97.56 184 LEU A C 1
ATOM 1448 O O . LEU A 1 184 ? -6.744 0.511 20.873 1.00 97.56 184 LEU A O 1
ATOM 1452 N N . LYS A 1 185 ? -6.425 -1.627 20.285 1.00 96.69 185 LYS A N 1
ATOM 1453 C CA . LYS A 1 185 ? -5.327 -1.365 19.347 1.00 96.69 185 LYS A CA 1
ATOM 1454 C C . LYS A 1 185 ? -5.690 -1.845 17.957 1.00 96.69 185 LYS A C 1
ATOM 1456 O O . LYS A 1 185 ? -6.274 -2.915 17.814 1.00 96.69 185 LYS A O 1
ATOM 1461 N N . ILE A 1 186 ? -5.324 -1.089 16.928 1.00 96.44 186 ILE A N 1
ATOM 1462 C CA . ILE A 1 186 ? -5.538 -1.522 15.543 1.00 96.44 186 ILE A CA 1
ATOM 1463 C C . ILE A 1 186 ? -4.635 -2.717 15.243 1.00 96.44 186 ILE A C 1
ATOM 1465 O O . ILE A 1 186 ? -3.418 -2.619 15.366 1.00 96.44 186 ILE A O 1
ATOM 1469 N N . PHE A 1 187 ? -5.240 -3.845 14.866 1.00 95.44 187 PHE A N 1
ATOM 1470 C CA . PHE A 1 187 ? -4.524 -5.087 14.586 1.00 95.44 187 PHE A CA 1
ATOM 1471 C C . PHE A 1 187 ? -4.351 -5.315 13.083 1.00 95.44 187 PHE A C 1
ATOM 1473 O O . PHE A 1 187 ? -3.233 -5.512 12.603 1.00 95.44 187 PHE A O 1
ATOM 1480 N N . ARG A 1 188 ? -5.452 -5.269 12.325 1.00 96.00 188 ARG A N 1
ATOM 1481 C CA . ARG A 1 188 ? -5.428 -5.381 10.861 1.00 96.00 188 ARG A CA 1
ATOM 1482 C C . ARG A 1 188 ? -6.642 -4.726 10.218 1.00 96.00 188 ARG A C 1
ATOM 1484 O O . ARG A 1 188 ? -7.649 -4.484 10.876 1.00 96.00 188 ARG A O 1
ATOM 1491 N N . THR A 1 189 ? -6.568 -4.475 8.919 1.00 96.62 189 THR A N 1
ATOM 1492 C CA . THR A 1 189 ? -7.658 -3.851 8.159 1.00 96.62 189 THR A CA 1
ATOM 1493 C C . THR A 1 189 ? -7.639 -4.275 6.693 1.00 96.62 189 THR A C 1
ATOM 1495 O O . THR A 1 189 ? -6.593 -4.651 6.171 1.00 96.62 189 THR A O 1
ATOM 1498 N N . ASP A 1 190 ? -8.783 -4.199 6.017 1.00 96.00 190 ASP A N 1
ATOM 1499 C CA . ASP A 1 190 ? -8.876 -4.297 4.553 1.00 96.00 190 ASP A CA 1
ATOM 1500 C C . ASP A 1 190 ? -8.558 -2.960 3.842 1.00 96.00 190 ASP A C 1
ATOM 1502 O O . ASP A 1 190 ? -8.617 -2.873 2.612 1.00 96.00 190 ASP A O 1
ATOM 1506 N N . ALA A 1 191 ? -8.242 -1.918 4.624 1.00 94.06 191 ALA A N 1
ATOM 1507 C CA . ALA A 1 191 ? -8.018 -0.531 4.221 1.00 94.06 191 ALA A CA 1
ATOM 1508 C C . ALA A 1 191 ? -9.211 0.144 3.510 1.00 94.06 191 ALA A C 1
ATOM 1510 O O . ALA A 1 191 ? -9.035 1.172 2.854 1.00 94.06 191 ALA A O 1
ATOM 1511 N N . LYS A 1 192 ? -10.422 -0.416 3.622 1.00 93.56 192 LYS A N 1
ATOM 1512 C CA . LYS A 1 192 ? -11.632 0.073 2.940 1.00 93.56 192 LYS A CA 1
ATOM 1513 C C . LYS A 1 192 ? -12.786 0.322 3.898 1.00 93.56 192 LYS A C 1
ATOM 1515 O O . LYS A 1 192 ? -13.374 1.401 3.875 1.00 93.56 192 LYS A O 1
ATOM 1520 N N . SER A 1 193 ? -13.123 -0.685 4.692 1.00 94.50 193 SER A N 1
ATOM 1521 C CA . SER A 1 193 ? -14.355 -0.705 5.482 1.00 94.50 193 SER A CA 1
ATOM 1522 C C . SER A 1 193 ? -14.267 -1.554 6.737 1.00 94.50 193 SER A C 1
ATOM 1524 O O . SER A 1 193 ? -15.146 -1.446 7.574 1.00 94.50 193 SER A O 1
ATOM 1526 N N . ILE A 1 194 ? -13.248 -2.393 6.904 1.00 96.44 194 ILE A N 1
ATOM 1527 C CA . ILE A 1 194 ? -13.166 -3.302 8.045 1.00 96.44 194 ILE A CA 1
ATOM 1528 C C . ILE A 1 194 ? -11.897 -3.027 8.834 1.00 96.44 194 ILE A C 1
ATOM 1530 O O . ILE A 1 194 ? -10.795 -2.997 8.277 1.00 96.44 194 ILE A O 1
ATOM 1534 N N . VAL A 1 195 ? -12.049 -2.877 10.149 1.00 96.88 195 VAL A N 1
ATOM 1535 C CA . VAL A 1 195 ? -10.934 -2.794 11.093 1.00 96.88 195 VAL A CA 1
ATOM 1536 C C . VAL A 1 195 ? -11.110 -3.872 12.154 1.00 96.88 195 VAL A C 1
ATOM 1538 O O . VAL A 1 195 ? -12.118 -3.908 12.859 1.00 96.88 195 VAL A O 1
ATOM 1541 N N . ASP A 1 196 ? -10.109 -4.738 12.271 1.00 97.56 196 ASP A N 1
ATOM 1542 C CA . ASP A 1 196 ? -9.977 -5.650 13.398 1.00 97.56 196 ASP A CA 1
ATOM 1543 C C . ASP A 1 196 ? -9.133 -4.955 14.474 1.00 97.56 196 ASP A C 1
ATOM 1545 O O . ASP A 1 196 ? -8.006 -4.508 14.222 1.00 97.56 196 ASP A O 1
ATOM 1549 N N . LEU A 1 197 ? -9.688 -4.867 15.677 1.00 97.31 197 LEU A N 1
ATOM 1550 C CA . LEU A 1 197 ? -9.088 -4.257 16.855 1.00 97.31 197 LEU A CA 1
ATOM 1551 C C . LEU A 1 197 ? -8.757 -5.347 17.875 1.00 97.31 197 LEU A C 1
ATOM 1553 O O . LEU A 1 197 ? -9.500 -6.313 18.020 1.00 97.31 197 LEU A O 1
ATOM 1557 N N . LYS A 1 198 ? -7.659 -5.183 18.605 1.00 96.69 198 LYS A N 1
ATOM 1558 C CA . LYS A 1 198 ? -7.256 -6.063 19.701 1.00 96.69 198 LYS A CA 1
ATOM 1559 C C . LYS A 1 198 ? -7.548 -5.399 21.048 1.00 96.69 198 LYS A C 1
ATOM 1561 O O . LYS A 1 198 ? -7.180 -4.239 21.241 1.00 96.69 198 LYS A O 1
ATOM 1566 N N . THR A 1 199 ? -8.195 -6.125 21.954 1.00 95.62 199 THR A N 1
ATOM 1567 C CA . THR A 1 199 ? -8.458 -5.705 23.341 1.00 95.62 199 THR A CA 1
ATOM 1568 C C . THR A 1 199 ? -7.240 -5.948 24.243 1.00 95.62 199 THR A C 1
ATOM 1570 O O . THR A 1 199 ? -6.270 -6.590 23.841 1.00 95.62 199 THR A O 1
ATOM 1573 N N . GLU A 1 200 ? -7.282 -5.461 25.488 1.00 93.56 200 GLU A N 1
ATOM 1574 C CA . GLU A 1 200 ? -6.229 -5.717 26.492 1.00 93.56 200 GLU A CA 1
ATOM 1575 C C . GLU A 1 200 ? -6.070 -7.205 26.841 1.00 93.56 200 GLU A C 1
ATOM 1577 O O . GLU A 1 200 ? -4.971 -7.637 27.182 1.00 93.56 200 GLU A O 1
ATOM 1582 N N . ASP A 1 201 ? -7.139 -7.991 26.692 1.00 92.94 201 ASP A N 1
ATOM 1583 C CA . ASP A 1 201 ? -7.152 -9.440 26.928 1.00 92.94 201 ASP A CA 1
ATOM 1584 C C . ASP A 1 201 ? -6.765 -10.255 25.674 1.00 92.94 201 ASP A C 1
ATOM 1586 O O . ASP A 1 201 ? -7.038 -11.454 25.593 1.00 92.94 201 ASP A O 1
ATOM 1590 N N . ASP A 1 202 ? -6.147 -9.609 24.677 1.00 92.38 202 ASP A N 1
ATOM 1591 C CA . ASP A 1 202 ? -5.748 -10.187 23.386 1.00 92.38 202 ASP A CA 1
ATOM 1592 C C . ASP A 1 202 ? -6.911 -10.722 22.523 1.00 92.38 202 ASP A C 1
ATOM 1594 O O . ASP A 1 202 ? -6.681 -11.411 21.523 1.00 92.38 202 ASP A O 1
ATOM 1598 N N . GLU A 1 203 ? -8.161 -10.382 22.847 1.00 95.94 203 GLU A N 1
ATOM 1599 C CA . GLU A 1 203 ? -9.310 -10.729 22.012 1.00 95.94 203 GLU A CA 1
ATOM 1600 C C . GLU A 1 203 ? -9.384 -9.809 20.786 1.00 95.94 203 GLU A C 1
ATOM 1602 O O . GLU A 1 203 ? -9.112 -8.611 20.872 1.00 95.94 203 GLU A O 1
ATOM 1607 N N . ILE A 1 204 ? -9.732 -10.372 19.625 1.00 97.69 204 ILE A N 1
ATOM 1608 C CA . ILE A 1 204 ? -9.900 -9.610 18.386 1.00 97.69 204 ILE A CA 1
ATOM 1609 C C . ILE A 1 204 ? -11.380 -9.325 18.188 1.00 97.69 204 ILE A C 1
ATOM 1611 O O . ILE A 1 204 ? -12.173 -10.262 18.106 1.00 97.69 204 ILE A O 1
ATOM 1615 N N . ILE A 1 205 ? -11.733 -8.055 18.047 1.00 98.31 205 ILE A N 1
ATOM 1616 C CA . ILE A 1 205 ? -13.070 -7.611 17.658 1.00 98.31 205 ILE A CA 1
ATOM 1617 C C . ILE A 1 205 ? -13.026 -6.990 16.264 1.00 98.31 205 ILE A C 1
ATOM 1619 O O . ILE A 1 205 ? -12.002 -6.442 15.858 1.00 98.31 205 ILE A O 1
ATOM 1623 N N . ARG A 1 206 ? -14.131 -7.056 15.530 1.00 98.19 206 ARG A N 1
ATOM 1624 C CA . ARG A 1 206 ? -14.286 -6.471 14.201 1.00 98.19 206 ARG A CA 1
ATOM 1625 C C . ARG A 1 206 ? -15.339 -5.388 14.218 1.00 98.19 206 ARG A C 1
ATOM 1627 O O . ARG A 1 206 ? -16.434 -5.590 14.735 1.00 98.19 206 ARG A O 1
ATOM 1634 N N . ILE A 1 207 ? -15.002 -4.280 13.573 1.00 96.62 207 ILE A N 1
ATOM 1635 C CA . ILE A 1 207 ? -15.934 -3.204 13.266 1.00 96.62 207 ILE A CA 1
ATOM 1636 C C . ILE A 1 207 ? -15.976 -2.951 11.764 1.00 96.62 207 ILE A C 1
ATOM 1638 O O . ILE A 1 207 ? -14.951 -2.999 11.074 1.00 96.62 207 ILE A O 1
ATOM 1642 N N . GLU A 1 208 ? -17.175 -2.652 11.279 1.00 96.19 208 GLU A N 1
ATOM 1643 C CA . GLU A 1 208 ? -17.398 -2.118 9.943 1.00 96.19 208 GLU A CA 1
ATOM 1644 C C . GLU A 1 208 ? -17.496 -0.593 10.038 1.00 96.19 208 GLU A C 1
ATOM 1646 O O . GLU 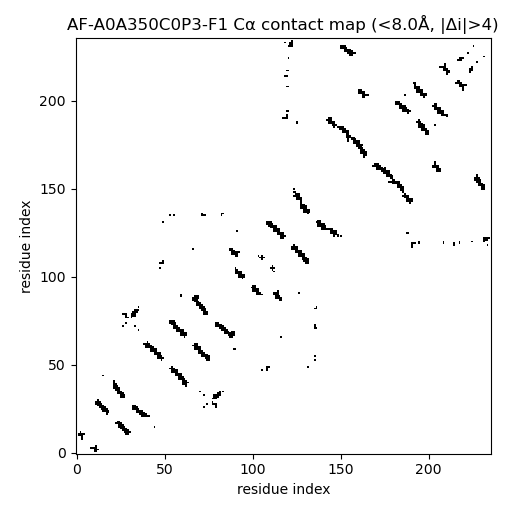A 1 208 ? -18.267 -0.036 10.818 1.00 96.19 208 GLU A O 1
ATOM 1651 N N . VAL A 1 209 ? -16.649 0.084 9.274 1.00 95.81 209 VAL A N 1
ATOM 1652 C CA . VAL A 1 209 ? -16.545 1.534 9.214 1.00 95.81 209 VAL A CA 1
ATOM 1653 C C . VAL A 1 209 ? -17.139 1.991 7.893 1.00 95.81 209 VAL A C 1
ATOM 1655 O O . VAL A 1 209 ? -16.587 1.757 6.815 1.00 95.81 209 VAL A O 1
ATOM 1658 N N . ASP A 1 210 ? -18.248 2.707 7.986 1.00 94.12 210 ASP A N 1
ATOM 1659 C CA . ASP A 1 210 ? -18.863 3.368 6.852 1.00 94.12 210 ASP A CA 1
ATOM 1660 C C . ASP A 1 210 ? -18.032 4.587 6.455 1.00 94.12 210 ASP A C 1
ATOM 1662 O O . ASP A 1 210 ? -17.845 5.530 7.234 1.00 94.12 210 ASP A O 1
ATOM 1666 N N . THR A 1 211 ? -17.574 4.596 5.205 1.00 87.12 211 THR A N 1
ATOM 1667 C CA . THR A 1 211 ? -16.908 5.745 4.593 1.00 87.12 211 THR A CA 1
ATOM 1668 C C . THR A 1 211 ? -17.781 6.307 3.471 1.00 87.12 211 THR A C 1
ATOM 1670 O O . THR A 1 211 ? -18.254 5.590 2.590 1.00 87.12 211 THR A O 1
ATOM 1673 N N . VAL A 1 212 ? -18.038 7.619 3.486 1.00 79.06 212 VAL A N 1
ATOM 1674 C CA . VAL A 1 212 ? -18.679 8.288 2.340 1.00 79.06 212 VAL A CA 1
ATOM 1675 C C . VAL A 1 212 ? -17.659 8.547 1.227 1.00 79.06 212 VAL A C 1
ATOM 1677 O O . VAL A 1 212 ? -16.451 8.542 1.459 1.00 79.06 212 VAL A O 1
ATOM 1680 N N . SER A 1 213 ? -18.129 8.838 0.010 1.00 65.62 213 SER A N 1
ATOM 1681 C CA . SER A 1 213 ? -17.262 9.269 -1.097 1.00 65.62 213 SER A CA 1
ATOM 1682 C C . SER A 1 213 ? -16.414 10.478 -0.679 1.00 65.62 213 SER A C 1
ATOM 1684 O O . SER A 1 213 ? -16.948 11.568 -0.480 1.00 65.62 213 SER A O 1
ATOM 1686 N N . GLY A 1 214 ? -15.098 10.284 -0.564 1.00 64.19 214 GLY A N 1
ATOM 1687 C CA . GLY A 1 214 ? -14.158 11.273 -0.020 1.00 64.19 214 GLY A CA 1
ATOM 1688 C C . GLY A 1 214 ? -13.584 10.922 1.360 1.00 64.19 214 GLY A C 1
ATOM 1689 O O . GLY A 1 214 ? -12.789 11.693 1.882 1.00 64.19 214 GLY A O 1
ATOM 1690 N N . GLY A 1 215 ? -13.958 9.778 1.944 1.00 72.25 215 GLY A N 1
ATOM 1691 C CA . GLY A 1 215 ? -13.335 9.204 3.145 1.00 72.25 215 GLY A CA 1
ATOM 1692 C C . GLY A 1 215 ? -13.735 9.852 4.474 1.00 72.25 215 GLY A C 1
ATOM 1693 O O . GLY A 1 215 ? -13.283 9.398 5.524 1.00 72.25 215 GLY A O 1
ATOM 1694 N N . TRP A 1 216 ? -14.578 10.892 4.450 1.00 80.94 216 TRP A N 1
ATOM 1695 C CA . TRP A 1 216 ? -14.997 11.634 5.640 1.00 80.94 216 TRP A CA 1
ATOM 1696 C C . TRP A 1 216 ? -16.416 12.223 5.517 1.00 80.94 216 TRP A C 1
ATOM 1698 O O . TRP A 1 216 ? -16.728 12.811 4.479 1.00 80.94 216 TRP A O 1
ATOM 1708 N N . PRO A 1 217 ? -17.263 12.169 6.567 1.00 87.31 217 PRO A N 1
ATOM 1709 C CA . PRO A 1 217 ? -17.019 11.554 7.874 1.00 87.31 217 PRO A CA 1
ATOM 1710 C C . PRO A 1 217 ? -16.983 10.025 7.806 1.00 87.31 217 PRO A C 1
ATOM 1712 O O . PRO A 1 217 ? -17.516 9.432 6.870 1.00 87.31 217 PRO A O 1
ATOM 1715 N N . GLN A 1 218 ? -16.363 9.419 8.818 1.00 94.88 218 GLN A N 1
ATOM 1716 C CA . GLN A 1 218 ? -16.405 7.976 9.048 1.00 94.88 218 GLN A CA 1
ATOM 1717 C C . GLN A 1 218 ? -17.352 7.672 10.208 1.00 94.88 218 GLN A C 1
ATOM 1719 O O . GLN A 1 218 ? -17.367 8.398 11.213 1.00 94.88 218 GLN A O 1
ATOM 1724 N N . THR A 1 219 ? -18.159 6.625 10.065 1.00 95.81 219 THR A N 1
ATOM 1725 C CA . THR A 1 219 ? -19.134 6.227 11.085 1.00 95.81 219 THR A CA 1
ATOM 1726 C C . THR A 1 219 ? -19.139 4.725 11.322 1.00 95.81 219 THR A C 1
ATOM 1728 O O . THR A 1 219 ? -18.778 3.963 10.438 1.00 95.81 219 THR A O 1
ATOM 1731 N N . ILE A 1 220 ? -19.588 4.316 12.504 1.00 95.94 220 ILE A N 1
ATOM 1732 C CA . ILE A 1 220 ? -19.943 2.934 12.842 1.00 95.94 220 ILE A CA 1
ATOM 1733 C C . ILE A 1 220 ? -21.396 2.985 13.301 1.00 95.94 220 ILE A C 1
ATOM 1735 O O . ILE A 1 220 ? -21.731 3.784 14.183 1.00 95.94 220 ILE A O 1
ATOM 1739 N N . ASP A 1 221 ? -22.271 2.237 12.630 1.00 93.00 221 ASP A N 1
ATOM 1740 C CA . ASP A 1 221 ? -23.724 2.261 12.847 1.00 93.00 221 ASP A CA 1
ATOM 1741 C C . ASP A 1 221 ? -24.309 3.688 12.860 1.00 93.00 221 ASP A C 1
ATOM 1743 O O . ASP A 1 221 ? -25.125 4.074 13.702 1.00 93.00 221 ASP A O 1
ATOM 1747 N N . GLY A 1 222 ? -23.832 4.532 11.939 1.00 93.44 222 GLY A N 1
ATOM 1748 C CA . GLY A 1 222 ? -24.230 5.939 11.825 1.00 93.44 222 GLY A CA 1
ATOM 1749 C C . GLY A 1 222 ? -23.694 6.870 12.925 1.00 93.44 222 GLY A C 1
ATOM 1750 O O . GLY A 1 222 ? -23.928 8.083 12.870 1.00 93.44 222 GLY A O 1
ATOM 1751 N N . THR A 1 223 ? -22.940 6.356 13.899 1.00 95.50 223 THR A N 1
ATOM 1752 C CA . THR A 1 223 ? -22.272 7.161 14.927 1.00 95.50 223 THR A CA 1
ATOM 1753 C C . THR A 1 223 ? -20.864 7.525 14.480 1.00 95.50 223 THR A C 1
ATOM 1755 O O . THR A 1 223 ? -20.082 6.685 14.053 1.00 95.50 223 THR A O 1
ATOM 1758 N N . ARG A 1 224 ? -20.528 8.812 14.575 1.00 95.88 224 ARG A N 1
ATOM 1759 C CA . ARG A 1 224 ? -19.199 9.333 14.230 1.00 95.88 224 ARG A CA 1
ATOM 1760 C C . ARG A 1 224 ? -18.111 8.703 15.092 1.00 95.88 224 ARG A C 1
ATOM 1762 O O . ARG A 1 224 ? -18.250 8.691 16.314 1.00 95.88 224 ARG A O 1
ATOM 1769 N N . ILE A 1 225 ? -17.021 8.266 14.465 1.00 96.31 225 ILE A N 1
ATOM 1770 C CA . ILE A 1 225 ? -15.904 7.607 15.156 1.00 96.31 225 ILE A CA 1
ATOM 1771 C C . ILE A 1 225 ? -15.292 8.481 16.260 1.00 96.31 225 ILE A C 1
ATOM 1773 O O . ILE A 1 225 ? -14.917 7.963 17.303 1.00 96.31 225 ILE A O 1
ATOM 1777 N N . GLU A 1 226 ? -15.306 9.809 16.116 1.00 95.69 226 GLU A N 1
ATOM 1778 C CA . GLU A 1 226 ? -14.790 10.746 17.129 1.00 95.69 226 GLU A CA 1
ATOM 1779 C C . GLU A 1 226 ? -15.696 10.869 18.365 1.00 95.69 226 GLU A C 1
ATOM 1781 O O . GLU A 1 226 ? -15.319 11.488 19.356 1.00 95.69 226 GLU A O 1
ATOM 1786 N N . LYS A 1 227 ? -16.922 10.332 18.305 1.00 97.31 227 LYS A N 1
ATOM 1787 C CA . LYS A 1 227 ? -17.791 10.172 19.481 1.00 97.31 227 LYS A CA 1
ATOM 1788 C C . LYS A 1 227 ? -17.614 8.811 20.144 1.00 97.31 227 LYS A C 1
ATOM 1790 O O . LYS A 1 227 ? -17.936 8.684 21.318 1.00 97.31 227 LYS A O 1
ATOM 1795 N N . LEU A 1 228 ? -17.161 7.814 19.386 1.00 97.62 228 LEU A N 1
ATOM 1796 C CA . LEU A 1 228 ? -16.976 6.446 19.861 1.00 97.62 228 LEU A CA 1
ATOM 1797 C C . LEU A 1 228 ? -15.603 6.245 20.489 1.00 97.62 228 LEU A C 1
ATOM 1799 O O . LEU A 1 228 ? -15.495 5.480 21.440 1.00 97.62 228 LEU A O 1
ATOM 1803 N N . PHE A 1 229 ? -14.575 6.945 20.002 1.00 98.00 229 PHE A N 1
ATOM 1804 C CA . PHE A 1 229 ? -13.199 6.731 20.433 1.00 98.00 229 PHE A CA 1
ATOM 1805 C C . PHE A 1 229 ? -12.446 8.033 20.703 1.00 98.00 229 PHE A C 1
ATOM 1807 O O . PHE A 1 229 ? -12.527 8.993 19.935 1.00 98.00 229 PHE A O 1
ATOM 1814 N N . ASP A 1 230 ? -11.644 8.016 21.764 1.00 97.94 230 ASP A N 1
ATOM 1815 C CA . ASP A 1 230 ? -10.502 8.909 21.958 1.00 97.94 230 ASP A CA 1
ATOM 1816 C C . ASP A 1 230 ? -9.223 8.240 21.431 1.00 97.94 230 ASP A C 1
ATOM 1818 O O . ASP A 1 230 ? -9.162 7.015 21.313 1.00 97.94 230 ASP A O 1
ATOM 1822 N N . GLY A 1 231 ? -8.194 9.031 21.126 1.00 95.12 231 GLY A N 1
ATOM 1823 C CA . GLY A 1 231 ? -6.899 8.542 20.637 1.00 95.12 231 GLY A CA 1
ATOM 1824 C C . GLY A 1 231 ? -6.769 8.435 19.113 1.00 95.12 231 GLY A C 1
ATOM 1825 O O . GLY A 1 231 ? -5.676 8.141 18.627 1.00 95.12 231 GLY A O 1
ATOM 1826 N N . ILE A 1 232 ? -7.829 8.738 18.353 1.00 94.12 232 ILE A N 1
ATOM 1827 C CA . ILE A 1 232 ? -7.779 8.820 16.884 1.00 94.12 232 ILE A CA 1
ATOM 1828 C C . ILE A 1 232 ? -6.807 9.927 16.453 1.00 94.12 232 ILE A C 1
ATOM 1830 O O . ILE A 1 232 ? -6.847 11.049 16.964 1.00 94.12 232 ILE A O 1
ATOM 1834 N N . ARG A 1 233 ? -5.951 9.632 15.470 1.00 91.00 233 ARG A N 1
ATOM 1835 C CA . ARG A 1 233 ? -4.988 10.581 14.896 1.00 91.00 233 ARG A CA 1
ATOM 1836 C C . ARG A 1 233 ? -5.093 10.574 13.382 1.00 91.00 233 ARG A C 1
ATOM 1838 O O . ARG A 1 233 ? -4.861 9.541 12.767 1.00 91.00 233 ARG A O 1
ATOM 1845 N N . PHE A 1 234 ? -5.381 11.724 12.785 1.00 86.88 234 PHE A N 1
ATOM 1846 C CA . PHE A 1 234 ? -5.312 11.890 11.334 1.00 86.88 234 PHE A CA 1
ATOM 1847 C C . PHE A 1 234 ? -4.051 12.662 10.950 1.00 86.88 234 PHE A C 1
ATOM 1849 O O . PHE A 1 234 ? -3.761 13.694 11.559 1.00 86.88 234 PHE A O 1
ATOM 1856 N N . ALA A 1 235 ? -3.313 12.165 9.958 1.00 78.75 235 ALA A N 1
ATOM 1857 C CA . ALA A 1 235 ? -2.252 12.934 9.317 1.00 78.75 235 ALA A CA 1
ATOM 1858 C C . ALA A 1 235 ? -2.864 13.858 8.251 1.00 78.75 235 ALA A C 1
ATOM 1860 O O . ALA A 1 235 ? -3.896 13.535 7.659 1.00 78.75 235 ALA A O 1
ATOM 1861 N N . GLY A 1 236 ? -2.238 15.015 8.036 1.00 57.94 236 GLY A N 1
ATOM 1862 C CA . GLY A 1 236 ? -2.634 16.021 7.047 1.00 57.94 236 GLY A CA 1
ATOM 1863 C C . GLY A 1 236 ? -1.455 16.478 6.208 1.00 57.94 236 GLY A C 1
ATOM 1864 O O . GLY A 1 236 ? -0.306 16.290 6.664 1.00 57.94 236 GLY A O 1
#

Radius of gyration: 21.39 Å; Cα contacts (8 Å, |Δi|>4): 554; chains: 1; bounding box: 52×38×56 Å

Secondary structure (DSSP, 8-state):
----SS-SSSPP-EEEEE-TTSSEEEEEETTEEEEEE---SEEEEEEEE-TT--EEEEEEEE-GGG-EEEEEEE-SSSS-EEEEEETTEEEPEEE-TTS-EEE-----TTSEEEEEEEEESEEEEEEEEEEE-TTSSEEES-SPEEE-S--EEEESS-EEEEEEETTTTEEEEEEEEE-TT-EEEEEEE-SSSEEEEEETTS-EEEEE-EE-TTS-SEEETTEEHHHHEE------

Mean predicted aligned error: 4.96 Å

pLDDT: mean 92.5, std 7.88, range [56.03, 98.69]

Foldseek 3Di:
DADDLPPPPDHWDWDWDDDPQQQWIWIAINNAIEIDGHHAPDWDWDWDAAPVGWTKIWIWGADPPRFIKTWIWGPNDRHIYTLGMGGQKDFDWDQDPVRDIDGDDPPHQQWGKMWGFFPFLATAIFIFIFHQDPSRDTDTPDLKTFGDDDQKKFFQQKDWWFWADPVPRDGPGGTDIDDGGWIWAFGMDSSPFKTWIATPVRITTIFGWDADDVRPQIDGVPHGSVNGIDRGYYDD

Nearest PDB structures (foldseek):
  7oxx-assembly1_A  TM=2.961E-01  e=3.289E-01  Homo sapiens
  6mox-assembly1_A  TM=2.632E-01  e=6.868E-01  Homo sapiens
  4ykm-assembly2_B  TM=2.698E-01  e=9.221E-01  Homo sapiens
  6z2u-assembly1_A  TM=2.796E-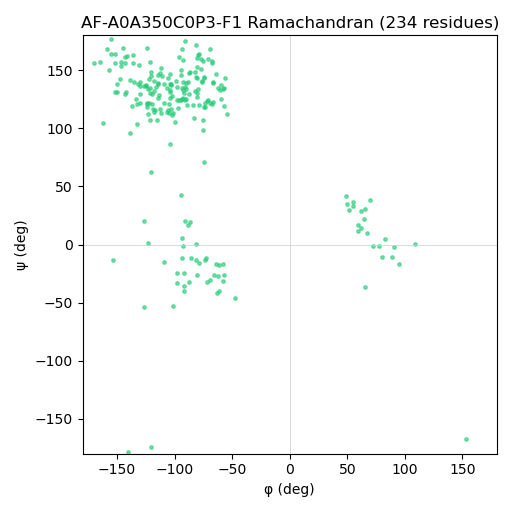01  e=1.068E+00  Homo sapiens
  3fa8-assembly2_B  TM=2.777E-01  e=1.834E+00  Homo sapiens

Sequence (236 aa):
SVFDKSDDGKADTLYLYGNDKGDRITVELNGEKAVGRFIFNGFMPYLVRTADEGYYIYVLCSLDNDYEQIAVYDICEETPVFLGVVSNTGFMWDNSEDDVSMRILPGAPEAFYLTTDINLLSTYSGVRPYKTGSDGMPEPLDDWYLVHGDIELTVLTPFVADVINEKTGRVKEEGVDIEEGTKLKIFRTDAKSIVDLKTEDDEIIRIEVDTVSGGWPQTIDGTRIEKLFDGIRFAG

Solvent-accessible surface area (backbone atoms only — not comparable to full-atom values): 13130 Å² total; per-residue (Å²): 136,75,57,45,91,80,73,79,86,54,75,56,48,80,49,76,49,70,47,98,82,27,44,36,43,36,43,32,38,76,85,30,66,18,70,44,77,52,80,33,77,47,76,49,82,40,85,42,67,40,96,87,69,44,34,31,39,44,29,44,27,36,45,75,94,82,36,29,22,34,37,35,30,42,51,68,55,77,62,30,41,58,74,51,73,46,72,45,21,38,65,29,75,45,74,48,96,82,82,45,80,43,72,50,70,73,86,38,45,83,57,31,56,37,29,30,67,34,77,65,96,32,47,49,56,26,38,32,51,24,22,56,34,100,83,62,46,82,34,69,76,56,75,52,23,43,37,82,63,89,54,50,32,32,28,63,39,63,48,70,30,29,32,36,37,82,92,75,73,40,80,74,43,77,71,42,80,45,55,61,66,46,52,34,29,56,42,32,27,60,77,73,40,42,41,34,31,29,37,87,85,71,47,38,33,39,44,61,42,49,56,44,96,86,59,58,70,43,22,43,96,85,40,48,47,79,61,34,34,43,65,68,46,77,81,130